Protein AF-A0A8J6H870-F1 (afdb_monomer)

Sequence (317 aa):
MWYQIIPGFMIIAVCLAVPHYIAYPMNWLVTGHMYRRSIMDKYEALQYLRDLRLEDPYKIKGTGHLHRDGDEFLRWGRIMFSLNRHFAPCGVSQQPPNNPLRRTASPPSCWLPNNGRVRMGCDGGTIPRRNELVKVKQKPETKDHTSHLIFQWRYCNITQQLLQRPIVTCGLGRLYNKSAIIEAIIGKVSMPSHIKTLKDTVELNLTPNPEFCEGSTTQVDVSPYICPVTGLEMSGNFRFVALWSCGCVFSERALKETKMTTCLKCQTGFEDVDVVVLNATTEDDVKSMTTRMEARRKNKKRSVREGVVKCKKVKVG

InterPro domains:
  IPR006735 Replication termination factor 2 [PTHR12775] (120-306)
  IPR017384 NADH dehydrogenase [ubiquinone] (complex I), alpha subcomplex subunit 1 [PF15879] (2-55)
  IPR027799 Replication termination factor 2, RING-finger [cd16653] (225-270)

pLDDT: mean 77.73, std 18.53, range [31.59, 96.19]

Foldseek 3Di:
DVCVCVVVVVVVVCVVVVVVVVLQVVCCVPQVHRDDQDCPDVVSVVLQVVCVVVPRSPDDDDPVVVVVVVVVCVVVVVVCVVPDPDDDDDDDDDDDDDDDDDDDDDDDDDDDDDDDDDDPDPPDDDPDDPVRVDVDPPDPPDPPPLVVLQQQQQAAPQPSHGEDPQWKAALLQGIHHPVSVVCCQVVVPPDDPQDNDPLRMDTAPFDADPPDDPPDPPPPPAAGTAAPPPRDGRSRPFKKKAFQVHRYIHTPVVCVVPVDQADPPPRHGGDPLRIHIHPDPDPVSSVVSVVSSVVVVVVVVVVVVVVVVVVVVVVVD

Organism: Tenebrio molitor (NCBI:txid7067)

Secondary structure (DSSP, 8-state):
-GGGGHHHHHHHHHHHHHHHHHHHHHHHHHHSSSSPPP-SSHHHHHHHHHHHHHS-TTS---THHHHHHHHHHHHHHHHHHHH--S---PPP-PPPPPP------------------------S-----HHHHS---PPP----HHHHHHHHHHB-TTT-PBP-SSEEEETT--EEEHHHHHHHHHH--S--TT-SSGGGEEE-BPEEPTT--TT-TT-SS--SEE-TTT--B-SSSS-EEEETTT-BEEEHHHHHHH--SB-TTT--B--GGGEEETT--SHHHHHHHHHHHHHHHHHHHHHHHHHHHHHHHHT--

Structure (mmCIF, N/CA/C/O backbone):
data_AF-A0A8J6H870-F1
#
_entry.id   AF-A0A8J6H870-F1
#
loop_
_atom_site.group_PDB
_atom_site.id
_atom_site.type_symbol
_atom_site.label_atom_id
_atom_site.label_alt_id
_atom_site.label_comp_id
_atom_site.label_asym_id
_atom_site.label_entity_id
_atom_site.label_seq_id
_atom_site.pdbx_PDB_ins_code
_atom_site.Cartn_x
_atom_site.Cartn_y
_atom_site.Cartn_z
_atom_site.occupancy
_atom_site.B_iso_or_equiv
_atom_site.auth_seq_id
_atom_site.auth_comp_id
_atom_site.auth_asym_id
_atom_site.auth_atom_id
_atom_site.pdbx_PDB_model_num
ATOM 1 N N . MET A 1 1 ? 57.332 -17.542 -68.131 1.00 82.50 1 MET A N 1
ATOM 2 C CA . MET A 1 1 ? 56.747 -18.417 -67.089 1.00 82.50 1 MET A CA 1
ATOM 3 C C . MET A 1 1 ? 55.691 -17.616 -66.335 1.00 82.50 1 MET A C 1
ATOM 5 O O . MET A 1 1 ? 55.925 -16.447 -66.060 1.00 82.50 1 MET A O 1
ATOM 9 N N . TRP A 1 2 ? 54.522 -18.196 -66.065 1.00 85.88 2 TRP A N 1
ATOM 10 C CA . TRP A 1 2 ? 53.320 -17.480 -65.598 1.00 85.88 2 TRP A CA 1
ATOM 11 C C . TRP A 1 2 ? 53.455 -16.807 -64.215 1.00 85.88 2 TRP A C 1
ATOM 13 O O . TRP A 1 2 ? 52.691 -15.904 -63.890 1.00 85.88 2 TRP A O 1
ATOM 23 N N . TYR A 1 3 ? 54.459 -17.181 -63.419 1.00 91.50 3 TYR A N 1
ATOM 24 C CA . TYR A 1 3 ? 54.681 -16.648 -62.071 1.00 91.50 3 TYR A CA 1
ATOM 25 C C . TYR A 1 3 ? 55.200 -15.200 -62.020 1.00 91.50 3 TYR A C 1
ATOM 27 O O . TYR A 1 3 ? 55.203 -14.595 -60.951 1.00 91.50 3 TYR A O 1
ATOM 35 N N . GLN A 1 4 ? 55.626 -14.610 -63.144 1.00 91.88 4 GLN A N 1
ATOM 36 C CA . GLN A 1 4 ? 56.121 -13.223 -63.170 1.00 91.88 4 GLN A CA 1
ATOM 37 C C . GLN A 1 4 ? 55.039 -12.183 -62.832 1.00 91.88 4 GLN A C 1
ATOM 39 O O . GLN A 1 4 ? 55.373 -11.061 -62.467 1.00 91.88 4 GLN A O 1
ATOM 44 N N . ILE A 1 5 ? 53.755 -12.550 -62.903 1.00 94.69 5 ILE A N 1
ATOM 45 C CA . ILE A 1 5 ? 52.637 -11.656 -62.566 1.00 94.69 5 ILE A CA 1
ATOM 46 C C . ILE A 1 5 ? 52.319 -11.626 -61.060 1.00 94.69 5 ILE A C 1
ATOM 48 O O . ILE A 1 5 ? 51.673 -10.695 -60.579 1.00 94.69 5 ILE A O 1
ATOM 52 N N . ILE A 1 6 ? 52.797 -12.622 -60.303 1.00 94.31 6 ILE A N 1
ATOM 53 C CA . ILE A 1 6 ? 52.501 -12.797 -58.873 1.00 94.31 6 ILE A CA 1
ATOM 54 C C . ILE A 1 6 ? 52.979 -11.600 -58.030 1.00 94.31 6 ILE A C 1
ATOM 56 O O . ILE A 1 6 ? 52.187 -11.117 -57.223 1.00 94.31 6 ILE A O 1
ATOM 60 N N . PRO A 1 7 ? 54.197 -11.046 -58.212 1.00 95.25 7 PRO A N 1
ATOM 61 C CA . PRO A 1 7 ? 54.647 -9.895 -57.426 1.00 95.25 7 PRO A CA 1
ATOM 62 C C . PRO A 1 7 ? 53.761 -8.660 -57.624 1.00 95.25 7 PRO A C 1
ATOM 64 O O . PRO A 1 7 ? 53.418 -7.988 -56.655 1.00 95.25 7 PRO A O 1
ATOM 67 N N . GLY A 1 8 ? 53.331 -8.395 -58.864 1.00 95.62 8 GLY A N 1
ATOM 68 C CA . GLY A 1 8 ? 52.421 -7.289 -59.173 1.00 95.62 8 GLY A CA 1
ATOM 69 C C . GLY A 1 8 ? 51.047 -7.477 -58.529 1.00 95.62 8 GLY A C 1
ATOM 70 O O . GLY A 1 8 ? 50.523 -6.556 -57.906 1.00 95.62 8 GLY A O 1
ATOM 71 N N . PHE A 1 9 ? 50.497 -8.692 -58.601 1.00 95.19 9 PHE A N 1
ATOM 72 C CA . PHE A 1 9 ? 49.234 -9.029 -57.944 1.00 95.19 9 PHE A CA 1
ATOM 73 C C . PHE A 1 9 ? 49.310 -8.879 -56.416 1.00 95.19 9 PHE A C 1
ATOM 75 O O . PHE A 1 9 ? 48.397 -8.321 -55.811 1.00 95.19 9 PHE A O 1
ATOM 82 N N . MET A 1 10 ? 50.413 -9.304 -55.791 1.00 95.44 10 MET A N 1
ATOM 83 C CA . MET A 1 10 ? 50.611 -9.182 -54.342 1.00 95.44 10 MET A CA 1
ATOM 84 C C . MET A 1 10 ? 50.671 -7.722 -53.885 1.00 95.44 10 M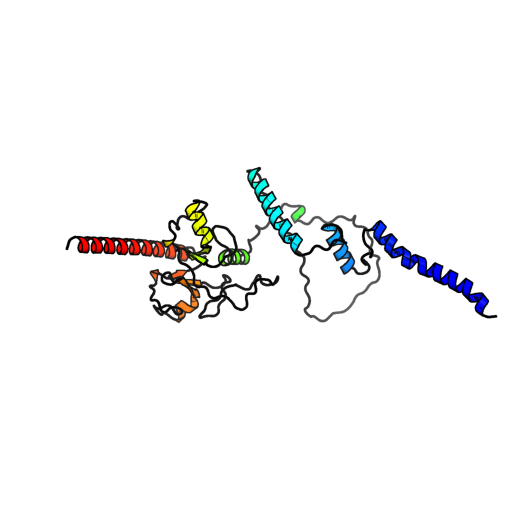ET A C 1
ATOM 86 O O . MET A 1 10 ? 50.073 -7.380 -52.869 1.00 95.44 10 MET A O 1
ATOM 90 N N . ILE A 1 11 ? 51.332 -6.847 -54.648 1.00 95.75 11 ILE A N 1
ATOM 91 C CA . ILE A 1 11 ? 51.374 -5.409 -54.345 1.00 95.75 11 ILE A CA 1
ATOM 92 C C . ILE A 1 11 ? 49.964 -4.812 -54.403 1.00 95.75 11 ILE A C 1
ATOM 94 O O . ILE A 1 11 ? 49.551 -4.126 -53.470 1.00 95.75 11 ILE A O 1
ATOM 98 N N . ILE A 1 12 ? 49.196 -5.122 -55.453 1.00 95.38 12 ILE A N 1
ATOM 99 C CA . ILE A 1 12 ? 47.816 -4.634 -55.605 1.00 95.38 12 ILE A CA 1
ATOM 100 C C . ILE A 1 12 ? 46.932 -5.137 -54.455 1.00 95.38 12 ILE A C 1
ATOM 102 O O . ILE A 1 12 ? 46.187 -4.354 -53.866 1.00 95.38 12 ILE A O 1
ATOM 106 N N . ALA A 1 13 ? 47.043 -6.417 -54.094 1.00 95.50 13 ALA A N 1
ATOM 107 C CA . ALA A 1 13 ? 46.283 -7.005 -52.995 1.00 95.50 13 ALA A CA 1
ATOM 108 C C . ALA A 1 13 ? 46.594 -6.325 -51.651 1.00 95.50 13 ALA A C 1
ATOM 110 O O . ALA A 1 13 ? 45.674 -5.993 -50.904 1.00 95.50 13 ALA A O 1
ATOM 111 N N . VAL A 1 14 ? 47.872 -6.051 -51.366 1.00 96.19 14 VAL A N 1
ATOM 112 C CA . VAL A 1 14 ? 48.280 -5.320 -50.158 1.00 96.19 14 VAL A CA 1
ATOM 113 C C . VAL A 1 14 ? 47.722 -3.896 -50.176 1.00 96.19 14 VAL A C 1
ATOM 115 O O . VAL A 1 14 ? 47.115 -3.474 -49.194 1.00 96.19 14 VAL A O 1
ATOM 118 N N . CYS A 1 15 ? 47.837 -3.170 -51.290 1.00 95.69 15 CYS A N 1
ATOM 119 C CA . CYS A 1 15 ? 47.309 -1.809 -51.405 1.00 95.69 15 CYS A CA 1
ATOM 120 C C . CYS A 1 15 ? 45.786 -1.727 -51.206 1.00 95.69 15 CYS A C 1
ATOM 122 O O . CYS A 1 15 ? 45.312 -0.757 -50.621 1.00 95.69 15 CYS A O 1
ATOM 124 N N . LEU A 1 16 ? 45.020 -2.730 -51.650 1.00 96.00 16 LEU A N 1
ATOM 125 C CA . LEU A 1 16 ? 43.568 -2.787 -51.434 1.00 96.00 16 LEU A CA 1
ATOM 126 C C . LEU A 1 16 ? 43.194 -3.204 -50.003 1.00 96.00 16 LEU A C 1
ATOM 128 O O . LEU A 1 16 ? 42.178 -2.756 -49.475 1.00 96.00 16 LEU A O 1
ATOM 132 N N . ALA A 1 17 ? 44.012 -4.036 -49.358 1.00 95.06 17 ALA A N 1
ATOM 133 C CA . ALA A 1 17 ? 43.766 -4.513 -48.001 1.00 95.06 17 ALA A CA 1
ATOM 134 C C . ALA A 1 17 ? 44.089 -3.455 -46.930 1.00 95.06 17 ALA A C 1
ATOM 136 O O . ALA A 1 17 ? 43.358 -3.306 -45.949 1.00 95.06 17 ALA A O 1
ATOM 137 N N . VAL A 1 18 ? 45.170 -2.695 -47.119 1.00 95.19 18 VAL A N 1
ATOM 138 C CA . VAL A 1 18 ? 45.697 -1.727 -46.142 1.00 95.19 18 VAL A CA 1
ATOM 139 C C . VAL A 1 18 ? 44.648 -0.708 -45.646 1.00 95.19 18 VAL A C 1
ATOM 141 O O . VAL A 1 18 ? 44.538 -0.551 -44.429 1.00 95.19 18 VAL A O 1
ATOM 144 N N . PRO A 1 19 ? 43.817 -0.065 -46.493 1.00 94.00 19 PRO A N 1
ATOM 145 C CA . PRO A 1 19 ? 42.790 0.876 -46.033 1.00 94.00 19 PRO A CA 1
ATOM 146 C C . PRO A 1 19 ? 41.763 0.260 -45.076 1.00 94.00 19 PRO A C 1
ATOM 148 O O . PRO A 1 19 ? 41.356 0.909 -44.113 1.00 94.00 19 PRO A O 1
ATOM 151 N N . HIS A 1 20 ? 41.374 -1.000 -45.296 1.00 90.19 20 HIS A N 1
ATOM 152 C CA . HIS A 1 20 ? 40.440 -1.701 -44.413 1.00 90.19 20 HIS A CA 1
ATOM 153 C C . HIS A 1 20 ? 41.060 -1.989 -43.045 1.00 90.19 20 HIS A C 1
ATOM 155 O O . HIS A 1 20 ? 40.397 -1.804 -42.025 1.00 90.19 20 HIS A O 1
ATOM 161 N N . TYR A 1 21 ? 42.337 -2.377 -43.009 1.00 90.00 21 TYR A N 1
ATOM 162 C CA . TYR A 1 21 ? 43.049 -2.609 -41.752 1.00 90.00 21 TYR A CA 1
ATOM 163 C C . TYR A 1 21 ? 43.354 -1.312 -40.995 1.00 90.00 21 TYR A C 1
ATOM 165 O O . TYR A 1 21 ? 43.285 -1.304 -39.770 1.00 90.00 21 TYR A O 1
ATOM 173 N N . ILE A 1 22 ? 43.633 -0.209 -41.700 1.00 92.69 22 ILE A N 1
ATOM 174 C CA . ILE A 1 22 ? 43.894 1.108 -41.095 1.00 92.69 22 ILE A CA 1
ATOM 175 C C . ILE A 1 22 ? 42.610 1.768 -40.572 1.00 92.69 22 ILE A C 1
ATOM 177 O O . ILE A 1 22 ? 42.661 2.507 -39.588 1.00 92.69 22 ILE A O 1
ATOM 181 N N . ALA A 1 23 ? 41.448 1.493 -41.171 1.00 88.75 23 ALA A N 1
ATOM 182 C CA . ALA A 1 23 ? 40.183 2.090 -40.741 1.00 88.75 23 ALA A CA 1
ATOM 183 C C . ALA A 1 23 ? 39.875 1.833 -39.252 1.00 88.75 23 ALA A C 1
ATOM 185 O O . ALA A 1 23 ? 39.364 2.716 -38.567 1.00 88.75 23 ALA A O 1
ATOM 186 N N . TYR A 1 24 ? 40.239 0.660 -38.729 1.00 86.56 24 TYR A N 1
ATOM 187 C CA . TYR A 1 24 ? 40.047 0.284 -37.325 1.00 86.56 24 TYR A CA 1
ATOM 188 C C . TYR A 1 24 ? 40.826 1.157 -36.322 1.00 86.56 24 TYR A C 1
ATOM 190 O O . TYR A 1 24 ? 40.191 1.796 -35.478 1.00 86.56 24 TYR A O 1
ATOM 198 N N . PRO A 1 25 ? 42.172 1.230 -36.378 1.00 91.62 25 PRO A N 1
ATOM 199 C CA . PRO A 1 25 ? 42.944 2.088 -35.483 1.00 91.62 25 PRO A CA 1
ATOM 200 C C . PRO A 1 25 ? 42.652 3.571 -35.721 1.00 91.62 25 PRO A C 1
ATOM 202 O O . PRO A 1 25 ? 42.634 4.346 -34.768 1.00 91.62 25 PRO A O 1
ATOM 205 N N . MET A 1 26 ? 42.358 3.971 -36.962 1.00 89.69 26 MET A N 1
ATOM 206 C CA . MET A 1 26 ? 42.001 5.354 -37.272 1.00 89.69 26 MET A CA 1
ATOM 207 C C . MET A 1 26 ? 40.674 5.761 -36.616 1.00 89.69 26 MET A C 1
ATOM 209 O O . MET A 1 26 ? 40.586 6.835 -36.026 1.00 89.69 26 MET A O 1
ATOM 213 N N . ASN A 1 27 ? 39.662 4.887 -36.631 1.00 88.38 27 ASN A N 1
ATOM 214 C CA . ASN A 1 27 ? 38.405 5.127 -35.918 1.00 88.38 27 ASN A CA 1
ATOM 215 C C . ASN A 1 27 ? 38.614 5.216 -34.405 1.00 88.38 27 ASN A C 1
ATOM 217 O O . ASN A 1 27 ? 38.039 6.101 -33.764 1.00 88.38 27 ASN A O 1
ATOM 221 N N . TRP A 1 28 ? 39.467 4.352 -33.848 1.00 87.50 28 TRP A N 1
ATOM 222 C CA . TRP A 1 28 ? 39.798 4.383 -32.425 1.00 87.50 28 TRP A CA 1
ATOM 223 C C . TRP A 1 28 ? 40.460 5.702 -32.022 1.00 87.50 28 TRP A C 1
ATOM 225 O O . TRP A 1 28 ? 40.100 6.275 -30.999 1.00 87.50 28 TRP A O 1
ATOM 235 N N . LEU A 1 29 ? 41.344 6.236 -32.863 1.00 88.12 29 LEU A N 1
ATOM 236 C CA . LEU A 1 29 ? 42.040 7.493 -32.595 1.00 88.12 29 LEU A CA 1
ATOM 237 C C . LEU A 1 29 ? 41.117 8.722 -32.687 1.00 88.12 29 LEU A C 1
ATOM 239 O O . LEU A 1 29 ? 41.271 9.662 -31.916 1.00 88.12 29 LEU A O 1
ATOM 243 N N . VAL A 1 30 ? 40.146 8.712 -33.608 1.00 84.69 30 VAL A N 1
ATOM 244 C CA . VAL A 1 30 ? 39.216 9.839 -33.825 1.00 84.69 30 VAL A CA 1
ATOM 245 C C . VAL A 1 30 ? 38.046 9.830 -32.841 1.00 84.69 30 VAL A C 1
ATOM 247 O O . VAL A 1 30 ? 37.631 10.882 -32.364 1.00 84.69 30 VAL A O 1
ATOM 250 N N . THR A 1 31 ? 37.475 8.658 -32.565 1.00 76.44 31 THR A N 1
ATOM 251 C CA . THR A 1 31 ? 36.221 8.530 -31.798 1.00 76.44 31 THR A CA 1
ATOM 252 C C . THR A 1 31 ? 36.397 7.873 -30.432 1.00 76.44 31 THR A C 1
ATOM 254 O O . THR A 1 31 ? 35.425 7.756 -29.695 1.00 76.44 31 THR A O 1
ATOM 257 N N . GLY A 1 32 ? 37.607 7.416 -30.091 1.00 81.88 32 GLY A N 1
ATOM 258 C CA . GLY A 1 32 ? 37.876 6.627 -28.884 1.00 81.88 32 GLY A CA 1
ATOM 259 C C . GLY A 1 32 ? 37.414 5.167 -28.980 1.00 81.88 32 GLY A C 1
ATOM 260 O O . GLY A 1 32 ? 37.574 4.405 -28.026 1.00 81.88 32 GLY A O 1
ATOM 261 N N . HIS A 1 33 ? 36.846 4.751 -30.119 1.00 82.44 33 HIS A N 1
ATOM 262 C CA . HIS A 1 33 ? 36.215 3.443 -30.293 1.00 82.44 33 HIS A CA 1
ATOM 263 C C . HIS A 1 33 ? 36.548 2.796 -31.641 1.00 82.44 33 HIS A C 1
ATOM 265 O O . HIS A 1 33 ? 36.692 3.461 -32.661 1.00 82.44 33 HIS A O 1
ATOM 271 N N . MET A 1 34 ? 36.653 1.463 -31.649 1.00 79.81 34 MET A N 1
ATOM 272 C CA . MET A 1 34 ? 37.071 0.691 -32.831 1.00 79.81 34 MET A CA 1
ATOM 273 C C . MET A 1 34 ? 36.045 0.719 -33.976 1.00 79.81 34 MET A C 1
ATOM 275 O O . MET A 1 34 ? 36.414 0.589 -35.141 1.00 79.81 34 MET A O 1
ATOM 279 N N . TYR A 1 35 ? 34.760 0.882 -33.651 1.00 82.81 35 TYR A N 1
ATOM 280 C CA . TYR A 1 35 ? 33.657 0.797 -34.604 1.00 82.81 35 TYR A CA 1
ATOM 281 C C . TYR A 1 35 ? 32.826 2.072 -34.592 1.00 82.81 35 TYR A C 1
ATOM 283 O O . TYR A 1 35 ? 32.358 2.503 -33.538 1.00 82.81 35 TYR A O 1
ATOM 291 N N . ARG A 1 36 ? 32.584 2.635 -35.779 1.00 81.94 36 ARG A N 1
ATOM 292 C CA . ARG A 1 36 ? 31.657 3.752 -35.961 1.00 81.94 36 ARG A CA 1
ATOM 293 C C . ARG A 1 36 ? 30.232 3.217 -36.083 1.00 81.94 36 ARG A C 1
ATOM 295 O O . ARG A 1 36 ? 29.982 2.310 -36.874 1.00 81.94 36 ARG A O 1
ATOM 302 N N . ARG A 1 37 ? 29.298 3.783 -35.316 1.00 83.31 37 ARG A N 1
ATOM 303 C CA . ARG A 1 37 ? 27.884 3.381 -35.370 1.00 83.31 37 ARG A CA 1
ATOM 304 C C . ARG A 1 37 ? 27.272 3.791 -36.718 1.00 83.31 37 ARG A C 1
ATOM 306 O O . ARG A 1 37 ? 27.573 4.872 -37.229 1.00 83.31 37 ARG A O 1
ATOM 313 N N . SER A 1 38 ? 26.433 2.933 -37.294 1.00 82.19 38 SER A N 1
ATOM 314 C CA . SER A 1 38 ? 25.687 3.244 -38.513 1.00 82.19 38 SER A CA 1
ATOM 315 C C . SER A 1 38 ? 24.616 4.304 -38.240 1.00 82.19 38 SER A C 1
ATOM 317 O O . SER A 1 38 ? 24.009 4.357 -37.173 1.00 82.19 38 SER A O 1
ATOM 319 N N . ILE A 1 39 ? 24.438 5.200 -39.211 1.00 85.81 39 ILE A N 1
ATOM 320 C CA . ILE A 1 39 ? 23.425 6.275 -39.217 1.00 85.81 39 ILE A CA 1
ATOM 321 C C . ILE A 1 39 ? 22.618 6.175 -40.528 1.00 85.81 39 ILE A C 1
ATOM 323 O O . ILE A 1 39 ? 22.031 7.141 -41.002 1.00 85.81 39 ILE A O 1
ATOM 327 N N . MET A 1 40 ? 22.648 5.004 -41.172 1.00 86.56 40 MET A N 1
ATOM 328 C CA . MET A 1 40 ? 22.009 4.802 -42.474 1.00 86.56 40 MET A CA 1
ATOM 329 C C . MET A 1 40 ? 20.492 4.716 -42.307 1.00 86.56 40 MET A C 1
ATOM 331 O O . MET A 1 40 ? 19.747 5.320 -43.076 1.00 86.56 40 MET A O 1
ATOM 335 N N . ASP A 1 41 ? 20.043 4.038 -41.249 1.00 89.88 41 ASP A N 1
ATOM 336 C CA . ASP A 1 41 ? 18.631 3.924 -40.927 1.00 89.88 41 ASP A CA 1
ATOM 337 C C . ASP A 1 41 ? 18.146 5.092 -40.073 1.00 89.88 41 ASP A C 1
ATOM 339 O O . ASP A 1 41 ? 18.777 5.520 -39.103 1.00 89.88 41 ASP A O 1
ATOM 343 N N . LYS A 1 42 ? 16.935 5.571 -40.381 1.00 88.25 42 LYS A N 1
ATOM 344 C CA . LYS A 1 42 ? 16.283 6.659 -39.636 1.00 88.25 42 LYS A CA 1
ATOM 345 C C . LYS A 1 42 ? 16.168 6.349 -38.141 1.00 88.25 42 LYS A C 1
ATOM 347 O O . LYS A 1 42 ? 16.292 7.252 -37.315 1.00 88.25 42 LYS A O 1
ATOM 352 N N . TYR A 1 43 ? 15.910 5.089 -37.792 1.00 86.44 43 TYR A N 1
ATOM 353 C CA . TYR A 1 43 ? 15.795 4.663 -36.400 1.00 86.44 43 TYR A CA 1
ATOM 354 C C . TYR A 1 43 ? 17.142 4.752 -35.669 1.00 86.44 43 TYR A C 1
ATOM 356 O O . TYR A 1 43 ? 17.213 5.330 -34.586 1.00 86.44 43 TYR A O 1
ATOM 364 N N . GLU A 1 44 ? 18.218 4.268 -36.293 1.00 87.00 44 GLU A N 1
ATOM 365 C CA . GLU A 1 44 ? 19.579 4.337 -35.749 1.00 87.00 44 GLU A CA 1
ATOM 366 C C . GLU A 1 44 ? 20.064 5.782 -35.607 1.00 87.00 44 GLU A C 1
ATOM 368 O O . GLU A 1 44 ? 20.652 6.141 -34.588 1.00 87.00 44 GLU A O 1
ATOM 373 N N . ALA A 1 45 ? 19.733 6.643 -36.573 1.00 88.62 45 ALA A N 1
ATOM 374 C CA . ALA A 1 45 ? 20.036 8.067 -36.507 1.00 88.62 45 ALA A CA 1
ATOM 375 C C . ALA A 1 45 ? 19.329 8.763 -35.334 1.00 88.62 45 ALA A C 1
ATOM 377 O O . ALA A 1 45 ? 19.942 9.548 -34.609 1.00 88.62 45 ALA A O 1
ATOM 378 N N . LEU A 1 46 ? 18.049 8.456 -35.101 1.00 90.31 46 LEU A N 1
ATOM 379 C CA . LEU A 1 46 ? 17.307 8.986 -33.953 1.00 90.31 46 LEU A CA 1
ATOM 380 C C . LEU A 1 46 ? 17.853 8.458 -32.621 1.00 90.31 46 LEU A C 1
ATOM 382 O O . LEU A 1 46 ? 17.914 9.215 -31.653 1.00 90.31 46 LEU A O 1
ATOM 386 N N . GLN A 1 47 ? 18.266 7.190 -32.569 1.00 86.50 47 GLN A N 1
ATOM 387 C CA . GLN A 1 47 ? 18.921 6.596 -31.403 1.00 86.50 47 GLN A CA 1
ATOM 388 C C . GLN A 1 47 ? 20.255 7.302 -31.114 1.00 86.50 47 GLN A C 1
ATOM 390 O O . GLN A 1 47 ? 20.499 7.702 -29.982 1.00 86.50 47 GLN A O 1
ATOM 395 N N . TYR A 1 48 ? 21.071 7.539 -32.145 1.00 87.69 48 TYR A N 1
ATOM 396 C CA . TYR A 1 48 ? 22.337 8.263 -32.040 1.00 87.69 48 TYR A CA 1
ATOM 397 C C . TYR A 1 48 ? 22.141 9.698 -31.533 1.00 87.69 48 TYR A C 1
ATOM 399 O O . TYR A 1 48 ? 22.831 10.124 -30.613 1.00 87.69 48 TYR A O 1
ATOM 407 N N . LEU A 1 49 ? 21.163 10.431 -32.078 1.00 87.50 49 LEU A N 1
ATOM 408 C CA . LEU A 1 49 ? 20.834 11.790 -31.629 1.00 87.50 49 LEU A CA 1
ATOM 409 C C . LEU A 1 49 ? 20.278 11.829 -30.201 1.00 87.50 49 LEU A C 1
ATOM 411 O O . LEU A 1 49 ? 20.504 12.802 -29.483 1.00 87.50 49 LEU A O 1
ATOM 415 N N . ARG A 1 50 ? 19.529 10.797 -29.790 1.00 87.25 50 ARG A N 1
ATOM 416 C CA . ARG A 1 50 ? 19.080 10.648 -28.403 1.00 87.25 50 ARG A CA 1
ATOM 417 C C . ARG A 1 50 ? 20.284 10.466 -27.492 1.00 87.25 50 ARG A C 1
ATOM 419 O O . ARG A 1 50 ? 20.406 11.222 -26.537 1.00 87.25 50 ARG A O 1
ATOM 426 N N . ASP A 1 51 ? 21.155 9.513 -27.806 1.00 85.75 51 ASP A N 1
ATOM 427 C CA . ASP A 1 51 ? 22.315 9.204 -26.975 1.00 85.75 51 ASP A CA 1
ATOM 428 C C . ASP A 1 51 ? 23.232 10.427 -26.864 1.00 85.75 51 ASP A C 1
ATOM 430 O O . ASP A 1 51 ? 23.571 10.790 -25.747 1.00 85.75 51 ASP A O 1
ATOM 434 N N . LEU A 1 52 ? 23.468 11.151 -27.970 1.00 84.94 52 LEU A N 1
ATOM 435 C CA . LEU A 1 52 ? 24.213 12.420 -28.010 1.00 84.94 52 LEU A CA 1
ATOM 436 C C . LEU A 1 52 ? 23.620 13.515 -27.101 1.00 84.94 52 LEU A C 1
ATOM 438 O O . LEU A 1 52 ? 24.338 14.389 -26.624 1.00 84.94 52 LEU A O 1
ATOM 442 N N . ARG A 1 53 ? 22.298 13.506 -26.877 1.00 84.88 53 ARG A N 1
ATOM 443 C CA . ARG A 1 53 ? 21.630 14.447 -25.962 1.00 84.88 53 ARG A CA 1
ATOM 444 C C . ARG A 1 53 ? 21.811 14.050 -24.497 1.00 84.88 53 ARG A C 1
ATOM 446 O O . ARG A 1 53 ? 21.774 14.926 -23.639 1.00 84.88 53 ARG A O 1
ATOM 453 N N . LEU A 1 54 ? 21.941 12.756 -24.207 1.00 79.81 54 LEU A N 1
ATOM 454 C CA . LEU A 1 54 ? 22.186 12.272 -22.850 1.00 79.81 54 LEU A CA 1
ATOM 455 C C . LEU A 1 54 ? 23.669 12.384 -22.467 1.00 79.81 54 LEU A C 1
ATOM 457 O O . LEU A 1 54 ? 23.957 12.859 -21.373 1.00 79.81 54 LEU A O 1
ATOM 461 N N . GLU A 1 55 ? 24.583 11.893 -23.311 1.00 77.25 55 GLU A N 1
ATOM 462 C CA . GLU A 1 55 ? 26.048 11.903 -23.128 1.00 77.25 55 GLU A CA 1
ATOM 463 C C . GLU A 1 55 ? 26.750 11.452 -24.437 1.00 77.25 55 GLU A C 1
ATOM 465 O O . GLU A 1 55 ? 26.214 11.625 -25.530 1.00 77.25 55 GLU A O 1
ATOM 470 N N . ASP A 1 56 ? 27.941 10.848 -24.360 1.00 81.00 56 ASP A N 1
ATOM 471 C CA . ASP A 1 56 ? 28.633 10.297 -25.527 1.00 81.00 56 ASP A CA 1
ATOM 472 C C . ASP A 1 56 ? 27.921 9.045 -26.093 1.00 81.00 56 ASP A C 1
ATOM 474 O O . ASP A 1 56 ? 27.659 8.089 -25.354 1.00 81.00 56 ASP A O 1
ATOM 478 N N . PRO A 1 57 ? 27.671 8.963 -27.416 1.00 81.25 57 PRO A N 1
ATOM 479 C CA . PRO A 1 57 ? 26.854 7.911 -28.039 1.00 81.25 57 PRO A CA 1
ATOM 480 C C . PRO A 1 57 ? 27.469 6.503 -28.010 1.00 81.25 57 PRO A C 1
ATOM 482 O O . PRO A 1 57 ? 26.801 5.515 -28.321 1.00 81.25 57 PRO A O 1
ATOM 485 N N . TYR A 1 58 ? 28.744 6.398 -27.645 1.00 79.94 58 TYR A N 1
ATOM 486 C CA . TYR A 1 58 ? 29.481 5.138 -27.576 1.00 79.94 58 TYR A CA 1
ATOM 487 C C . TYR A 1 58 ? 29.579 4.562 -26.158 1.00 79.94 58 TYR A C 1
ATOM 489 O O . TYR A 1 58 ? 30.058 3.441 -25.975 1.00 79.94 58 TYR A O 1
ATOM 497 N N . LYS A 1 59 ? 29.077 5.281 -25.150 1.00 77.44 59 LYS A N 1
ATOM 498 C CA . LYS A 1 59 ? 29.071 4.849 -23.753 1.00 77.44 59 LYS A CA 1
ATOM 499 C C . LYS A 1 59 ? 27.683 4.327 -23.389 1.00 77.44 59 LYS A C 1
ATOM 501 O O . LYS A 1 59 ? 26.731 5.084 -23.227 1.00 77.44 59 LYS A O 1
ATOM 506 N N . ILE A 1 60 ? 27.553 3.006 -23.279 1.00 72.81 60 ILE A N 1
ATOM 507 C CA . ILE A 1 60 ? 26.265 2.366 -22.987 1.00 72.81 60 ILE A CA 1
ATOM 508 C C . ILE A 1 60 ? 25.894 2.625 -21.523 1.00 72.81 60 ILE A C 1
ATOM 510 O O . ILE A 1 60 ? 26.590 2.184 -20.608 1.00 72.81 60 ILE A O 1
ATOM 514 N N . LYS A 1 61 ? 24.769 3.309 -21.292 1.00 73.88 61 LYS A N 1
ATOM 515 C CA . LYS A 1 61 ? 24.194 3.464 -19.952 1.00 73.88 61 LYS A CA 1
ATOM 516 C C . LYS A 1 61 ? 23.321 2.260 -19.625 1.00 73.88 61 LYS A C 1
ATOM 518 O O . LYS A 1 61 ? 22.269 2.055 -20.225 1.00 73.88 61 LYS A O 1
ATOM 523 N N . GLY A 1 62 ? 23.773 1.468 -18.659 1.00 76.12 62 GLY A N 1
ATOM 524 C CA . GLY A 1 62 ? 22.945 0.446 -18.030 1.00 76.12 62 GLY A CA 1
ATOM 525 C C . GLY A 1 62 ? 21.945 1.046 -17.039 1.00 76.12 62 GLY A C 1
ATOM 526 O O . GLY A 1 62 ? 21.947 2.243 -16.746 1.00 76.12 62 GLY A O 1
ATOM 527 N N . THR A 1 63 ? 21.130 0.179 -16.447 1.00 72.19 63 THR A N 1
ATOM 528 C CA . THR A 1 63 ? 20.118 0.534 -15.437 1.00 72.19 63 THR A CA 1
ATOM 529 C C . THR A 1 63 ? 20.696 1.199 -14.183 1.00 72.19 63 THR A C 1
ATOM 531 O O . THR A 1 63 ? 19.990 1.938 -13.504 1.00 72.19 63 THR A O 1
ATOM 534 N N . GLY A 1 64 ? 21.989 1.009 -13.895 1.00 68.94 64 GLY A N 1
ATOM 535 C CA . GLY A 1 64 ? 22.670 1.628 -12.753 1.00 68.94 64 GLY A CA 1
ATOM 536 C C . GLY A 1 64 ? 22.752 3.160 -12.802 1.00 68.94 64 GLY A C 1
ATOM 537 O O . GLY A 1 64 ? 22.848 3.788 -11.751 1.00 68.94 64 GLY A O 1
ATOM 538 N N . HIS A 1 65 ? 22.662 3.781 -13.985 1.00 68.19 65 HIS A N 1
ATOM 539 C CA . HIS A 1 65 ? 22.662 5.246 -14.096 1.00 68.19 65 HIS A CA 1
ATOM 540 C C . HIS A 1 65 ? 21.389 5.872 -13.496 1.00 68.19 65 HIS A C 1
ATOM 542 O O . HIS A 1 65 ? 21.448 6.935 -12.886 1.00 68.19 65 HIS A O 1
ATOM 548 N N . LEU A 1 66 ? 20.248 5.180 -13.596 1.00 60.84 66 LEU A N 1
ATOM 549 C CA . LEU A 1 66 ? 18.957 5.674 -13.104 1.00 60.84 66 LEU A CA 1
ATOM 550 C C . LEU A 1 66 ? 18.920 5.795 -11.573 1.00 60.84 66 LEU A C 1
ATOM 552 O O . LEU A 1 66 ? 18.286 6.705 -11.044 1.00 60.84 66 LEU A O 1
ATOM 556 N N . HIS A 1 67 ? 19.617 4.902 -10.860 1.00 59.53 67 HIS A N 1
ATOM 557 C CA . HIS A 1 67 ? 19.706 4.960 -9.399 1.00 59.53 67 HIS A CA 1
ATOM 558 C C . HIS A 1 67 ? 20.520 6.169 -8.925 1.00 59.53 67 HIS A C 1
ATOM 560 O O . HIS A 1 67 ? 20.068 6.894 -8.044 1.00 59.53 67 HIS A O 1
ATOM 566 N N . ARG A 1 68 ? 21.668 6.449 -9.563 1.00 53.50 68 ARG A N 1
ATOM 567 C CA . ARG A 1 68 ? 22.500 7.611 -9.211 1.00 53.50 68 ARG A CA 1
ATOM 568 C C . ARG A 1 68 ? 21.783 8.937 -9.432 1.00 53.50 68 ARG A C 1
ATOM 570 O O . ARG A 1 68 ? 21.854 9.785 -8.551 1.00 53.50 68 ARG A O 1
ATOM 577 N N . ASP A 1 69 ? 21.069 9.101 -10.546 1.00 56.50 69 ASP A N 1
ATOM 578 C CA . ASP A 1 69 ? 20.309 10.332 -10.798 1.00 56.50 69 ASP A CA 1
ATOM 579 C C . ASP A 1 69 ? 19.169 10.505 -9.787 1.00 56.50 69 ASP A C 1
ATOM 581 O O . ASP A 1 69 ? 18.928 11.616 -9.325 1.00 56.50 69 ASP A O 1
ATOM 585 N N . GLY A 1 70 ? 18.496 9.418 -9.390 1.00 56.62 70 GLY A N 1
ATOM 586 C CA . GLY A 1 70 ? 17.472 9.450 -8.342 1.00 56.62 70 GLY A CA 1
ATOM 587 C C . GLY A 1 70 ? 18.033 9.897 -6.990 1.00 56.62 70 GLY A C 1
ATOM 588 O O . GLY A 1 70 ? 17.470 10.779 -6.340 1.00 56.62 70 GLY A O 1
ATOM 589 N N . ASP A 1 71 ? 19.182 9.352 -6.600 1.00 52.84 71 ASP A N 1
ATOM 590 C CA . ASP A 1 71 ? 19.850 9.677 -5.339 1.00 52.84 71 ASP A CA 1
ATOM 591 C C . ASP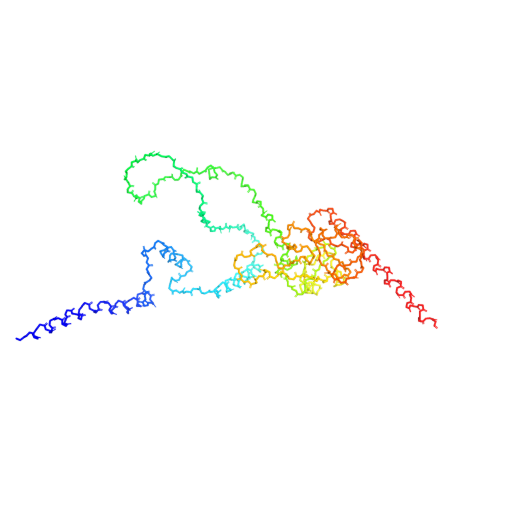 A 1 71 ? 20.437 11.099 -5.350 1.00 52.84 71 ASP A C 1
ATOM 593 O O . ASP A 1 71 ? 20.389 11.809 -4.345 1.00 52.84 71 ASP A O 1
ATOM 597 N N . GLU A 1 72 ? 20.951 11.554 -6.494 1.00 52.69 72 GLU A N 1
ATOM 598 C CA . GLU A 1 72 ? 21.545 12.879 -6.683 1.00 52.69 72 GLU A CA 1
ATOM 599 C C . GLU A 1 72 ? 20.475 13.977 -6.809 1.00 52.69 72 GLU A C 1
ATOM 601 O O . GLU A 1 72 ? 20.629 15.044 -6.213 1.00 52.69 72 GLU A O 1
ATOM 606 N N . PHE A 1 73 ? 19.331 13.694 -7.443 1.00 50.53 73 PHE A N 1
ATOM 607 C CA . PHE A 1 73 ? 18.143 14.557 -7.440 1.00 50.53 73 PHE A CA 1
ATOM 608 C C . PHE A 1 73 ? 17.530 14.664 -6.035 1.00 50.53 73 PHE A C 1
ATOM 610 O O . PHE A 1 73 ? 17.129 15.747 -5.611 1.00 50.53 73 PHE A O 1
ATOM 617 N N . LEU A 1 74 ? 17.533 13.577 -5.253 1.00 54.09 74 LEU A N 1
ATOM 618 C CA . LEU A 1 74 ? 17.154 13.601 -3.834 1.00 54.09 74 LEU A CA 1
ATOM 619 C C . LEU A 1 74 ? 18.164 14.378 -2.975 1.00 54.09 74 LEU A C 1
ATOM 621 O O . LEU A 1 74 ? 17.768 15.048 -2.019 1.00 54.09 74 LEU A O 1
ATOM 625 N N . ARG A 1 75 ? 19.460 14.327 -3.303 1.00 47.66 75 ARG A N 1
ATOM 626 C CA . ARG A 1 75 ? 20.535 15.015 -2.571 1.00 47.66 75 ARG A CA 1
ATOM 627 C C . ARG A 1 75 ? 20.569 16.517 -2.866 1.00 47.66 75 ARG A C 1
ATOM 629 O O . ARG A 1 75 ? 20.607 17.303 -1.923 1.00 47.66 75 ARG A O 1
ATOM 636 N N . TRP A 1 76 ? 20.453 16.931 -4.129 1.00 47.53 76 TRP A N 1
ATOM 637 C CA . TRP A 1 76 ? 20.279 18.337 -4.519 1.00 47.53 76 TRP A CA 1
ATOM 638 C C . TRP A 1 76 ? 18.910 18.883 -4.125 1.00 47.53 76 TRP A C 1
ATOM 640 O O . TRP A 1 76 ? 18.827 20.023 -3.683 1.00 47.53 76 TRP A O 1
ATOM 650 N N . GLY A 1 77 ? 17.857 18.063 -4.169 1.00 50.72 77 GLY A N 1
ATOM 651 C CA . GLY A 1 77 ? 16.554 18.396 -3.599 1.00 50.72 77 GLY A CA 1
ATOM 652 C C . GLY A 1 77 ? 16.646 18.691 -2.101 1.00 50.72 77 GLY A C 1
ATOM 653 O O . GLY A 1 77 ? 16.060 19.665 -1.643 1.00 50.72 77 GLY A O 1
ATOM 654 N N . ARG A 1 78 ? 17.453 17.928 -1.348 1.00 52.69 78 ARG A N 1
ATOM 655 C CA . ARG A 1 78 ? 17.701 18.136 0.091 1.00 52.69 78 ARG A CA 1
ATOM 656 C C . ARG A 1 78 ? 18.585 19.362 0.383 1.00 52.69 78 ARG A C 1
ATOM 658 O O . ARG A 1 78 ? 18.348 20.042 1.377 1.00 52.69 78 ARG A O 1
ATOM 665 N N . ILE A 1 79 ? 19.553 19.679 -0.484 1.00 49.53 79 ILE A N 1
ATOM 666 C CA . ILE A 1 79 ? 20.428 20.867 -0.370 1.00 49.53 79 ILE A CA 1
ATOM 667 C C . ILE A 1 79 ? 19.679 22.154 -0.768 1.00 49.53 79 ILE A C 1
ATOM 669 O O . ILE A 1 79 ? 19.749 23.148 -0.048 1.00 49.53 79 ILE A O 1
ATOM 673 N N . MET A 1 80 ? 18.880 22.129 -1.839 1.00 40.06 80 MET A N 1
ATOM 674 C CA . MET A 1 80 ? 18.033 23.254 -2.266 1.00 40.06 80 MET A CA 1
ATOM 675 C C . MET A 1 80 ? 16.885 23.527 -1.280 1.00 40.06 80 MET A C 1
ATOM 677 O O . MET A 1 80 ? 16.567 24.689 -1.029 1.00 40.06 80 MET A O 1
ATOM 681 N N . PHE A 1 81 ? 16.321 22.495 -0.633 1.00 45.16 81 PHE A N 1
ATOM 682 C CA . PHE A 1 81 ? 15.351 22.681 0.461 1.00 45.16 81 PHE A CA 1
ATOM 683 C C . PHE A 1 81 ? 15.965 23.284 1.733 1.00 45.16 81 PHE A C 1
ATOM 685 O O . PHE A 1 81 ? 15.240 23.867 2.540 1.00 45.16 81 PHE A O 1
ATOM 692 N N . SER A 1 82 ? 17.281 23.146 1.931 1.00 47.91 82 SER A N 1
ATOM 693 C CA . SER A 1 82 ? 17.988 23.705 3.090 1.00 47.91 82 SER A CA 1
ATOM 694 C C . SER A 1 82 ? 18.365 25.177 2.910 1.00 47.91 82 SER A C 1
ATOM 696 O O . SER A 1 82 ? 18.552 25.864 3.912 1.00 47.91 82 SER A O 1
ATOM 698 N N . LEU A 1 83 ? 18.502 25.660 1.671 1.00 50.56 83 LEU A N 1
ATOM 699 C CA . LEU A 1 83 ? 19.051 26.991 1.379 1.00 50.56 83 LEU A CA 1
ATOM 700 C C . LEU A 1 83 ? 18.072 27.966 0.721 1.00 50.56 83 LEU A C 1
ATOM 702 O O . LEU A 1 83 ? 18.407 29.140 0.611 1.00 50.56 83 LEU A O 1
ATOM 706 N N . ASN A 1 84 ? 16.858 27.550 0.347 1.00 42.56 84 ASN A N 1
ATOM 707 C CA . ASN A 1 84 ? 15.887 28.490 -0.210 1.00 42.56 84 ASN A CA 1
ATOM 708 C C . ASN A 1 84 ? 14.447 28.193 0.242 1.00 42.56 84 ASN A C 1
ATOM 710 O O . ASN A 1 84 ? 13.648 27.571 -0.457 1.00 42.56 84 ASN A O 1
ATOM 714 N N . ARG A 1 85 ? 14.073 28.704 1.424 1.00 46.25 85 ARG A N 1
ATOM 715 C CA . ARG A 1 85 ? 12.677 29.082 1.689 1.00 46.25 85 ARG A CA 1
ATOM 716 C C . ARG A 1 85 ? 12.427 30.379 0.933 1.00 46.25 85 ARG A C 1
ATOM 718 O O . ARG A 1 85 ? 12.591 31.432 1.523 1.00 46.25 85 ARG A O 1
ATOM 725 N N . HIS A 1 86 ? 12.057 30.280 -0.337 1.00 44.97 86 HIS A N 1
ATOM 726 C CA . HIS A 1 86 ? 11.213 31.193 -1.123 1.00 44.97 86 HIS A CA 1
ATOM 727 C C . HIS A 1 86 ? 11.429 30.846 -2.603 1.00 44.97 86 HIS A C 1
ATOM 729 O O . HIS A 1 86 ? 12.551 30.594 -3.016 1.00 44.97 86 HIS A O 1
ATOM 735 N N . PHE A 1 87 ? 10.344 30.849 -3.378 1.00 35.78 87 PHE A N 1
ATOM 736 C CA . PHE A 1 87 ? 10.199 30.401 -4.774 1.00 35.78 87 PHE A CA 1
ATOM 737 C C . PHE A 1 87 ? 9.811 28.932 -4.995 1.00 35.78 87 PHE A C 1
ATOM 739 O O . PHE A 1 87 ? 10.614 28.006 -4.984 1.00 35.78 87 PHE A O 1
ATOM 746 N N . ALA A 1 88 ? 8.518 28.764 -5.271 1.00 43.69 88 ALA A N 1
ATOM 747 C CA . ALA A 1 88 ? 7.938 27.595 -5.909 1.00 43.69 88 ALA A CA 1
ATOM 748 C C . ALA A 1 88 ? 8.223 27.607 -7.423 1.00 43.69 88 ALA A C 1
ATOM 750 O O . ALA A 1 88 ? 8.100 28.668 -8.039 1.00 43.69 88 ALA A O 1
ATOM 751 N N . PRO A 1 89 ? 8.475 26.446 -8.050 1.00 42.28 89 PRO A N 1
ATOM 752 C CA . PRO A 1 89 ? 8.278 26.290 -9.483 1.00 42.28 89 PRO A CA 1
ATOM 753 C C . PRO A 1 89 ? 7.079 25.386 -9.811 1.00 42.28 89 PRO A C 1
ATOM 755 O O . PRO A 1 89 ? 6.922 24.288 -9.276 1.00 42.28 89 PRO A O 1
ATOM 758 N N . CYS A 1 90 ? 6.249 25.870 -10.742 1.00 35.31 90 CYS A N 1
ATOM 759 C CA . CYS A 1 90 ? 5.345 25.062 -11.559 1.00 35.31 90 CYS A CA 1
ATOM 760 C C . CYS A 1 90 ? 6.162 24.044 -12.367 1.00 35.31 90 CYS A C 1
ATOM 762 O O . CYS A 1 90 ? 7.117 24.417 -13.048 1.00 35.31 90 CYS A O 1
ATOM 764 N N . GLY A 1 91 ? 5.778 22.770 -12.294 1.00 35.28 91 GLY A N 1
ATOM 765 C CA . GLY A 1 91 ? 6.404 21.682 -13.036 1.00 35.28 91 GLY A CA 1
ATOM 766 C C . GLY A 1 91 ? 5.817 21.534 -14.438 1.00 35.28 91 GLY A C 1
ATOM 767 O O . GLY A 1 91 ? 4.618 21.343 -14.599 1.00 35.28 91 GLY A O 1
ATOM 768 N N . VAL A 1 92 ? 6.697 21.596 -15.433 1.00 35.81 92 VAL A N 1
ATOM 769 C CA . VAL A 1 92 ? 6.492 21.166 -16.819 1.00 35.81 92 VAL A CA 1
ATOM 770 C C . VAL A 1 92 ? 6.609 19.639 -16.868 1.00 35.81 92 VAL A C 1
ATOM 772 O O . VAL A 1 92 ? 7.654 19.108 -16.501 1.00 35.81 92 VAL A O 1
ATOM 775 N N . SER A 1 93 ? 5.587 18.925 -17.352 1.00 35.12 93 SER A N 1
ATOM 776 C CA . SER A 1 93 ? 5.697 17.497 -17.691 1.00 35.12 93 SER A CA 1
ATOM 777 C C . SER A 1 93 ? 5.628 17.299 -19.206 1.00 35.12 93 SER A C 1
ATOM 779 O O . SER A 1 93 ? 4.595 17.544 -19.828 1.00 35.12 93 SER A O 1
ATOM 781 N N . GLN A 1 94 ? 6.731 16.843 -19.802 1.00 35.44 94 GLN A N 1
ATOM 782 C CA . GLN A 1 94 ? 6.785 16.354 -21.180 1.00 35.44 94 GLN A CA 1
ATOM 783 C C . GLN A 1 94 ? 6.370 14.873 -21.203 1.00 35.44 94 GLN A C 1
ATOM 785 O O . GLN A 1 94 ? 6.988 14.047 -20.537 1.00 35.44 94 GLN A O 1
ATOM 790 N N . GLN A 1 95 ? 5.333 14.537 -21.973 1.00 33.3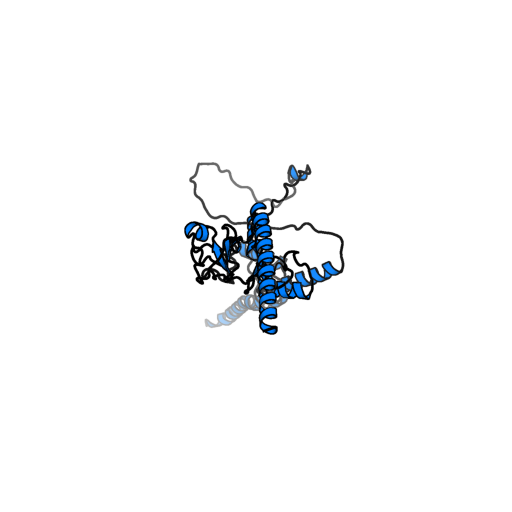8 95 GLN A N 1
ATOM 791 C CA . GLN A 1 95 ? 4.986 13.157 -22.338 1.00 33.38 95 GLN A CA 1
ATOM 792 C C . GLN A 1 95 ? 5.734 12.746 -23.626 1.00 33.38 95 GLN A C 1
ATOM 794 O O . GLN A 1 95 ? 5.865 13.576 -24.531 1.00 33.38 95 GLN A O 1
ATOM 799 N N . PRO A 1 96 ? 6.190 11.485 -23.771 1.00 37.72 96 PRO A N 1
ATOM 800 C CA . PRO A 1 96 ? 6.622 10.940 -25.058 1.00 37.72 96 PRO A CA 1
ATOM 801 C C . PRO A 1 96 ? 5.414 10.549 -25.941 1.00 37.72 96 PRO A C 1
ATOM 803 O O . PRO A 1 96 ? 4.359 10.194 -25.413 1.00 37.72 96 PRO A O 1
ATOM 806 N N . PRO A 1 97 ? 5.534 10.596 -27.284 1.00 41.94 97 PRO A N 1
ATOM 807 C CA . PRO A 1 97 ? 4.410 10.344 -28.179 1.00 41.94 97 PRO A CA 1
ATOM 808 C C . PRO A 1 97 ? 4.072 8.853 -28.315 1.00 41.94 97 PRO A C 1
ATOM 810 O O . PRO A 1 97 ? 4.922 8.021 -28.632 1.00 41.94 97 PRO A O 1
ATOM 813 N N . ASN A 1 98 ? 2.782 8.562 -28.147 1.00 37.72 98 ASN A N 1
ATOM 814 C CA . ASN A 1 98 ? 2.132 7.305 -28.495 1.00 37.72 98 ASN A CA 1
ATOM 815 C C . ASN A 1 98 ? 2.182 7.056 -30.010 1.00 37.72 98 ASN A C 1
ATOM 817 O O . ASN A 1 98 ? 1.812 7.917 -30.809 1.00 37.72 98 ASN A O 1
ATOM 821 N N . ASN A 1 99 ? 2.571 5.841 -30.387 1.00 41.09 99 ASN A N 1
ATOM 822 C CA . ASN A 1 99 ? 2.353 5.277 -31.713 1.00 41.09 99 ASN A CA 1
ATOM 823 C C . ASN A 1 99 ? 1.013 4.516 -31.711 1.00 41.09 99 ASN A C 1
ATOM 825 O O . ASN A 1 99 ? 0.836 3.662 -30.840 1.00 41.09 99 ASN A O 1
ATOM 829 N N . PRO A 1 100 ? 0.084 4.749 -32.654 1.00 42.94 100 PRO A N 1
ATOM 830 C CA . PRO A 1 100 ? -1.063 3.872 -32.837 1.00 42.94 100 PRO A CA 1
ATOM 831 C C . PRO A 1 100 ? -0.930 3.029 -34.114 1.00 42.94 100 PRO A C 1
ATOM 833 O O . PRO A 1 100 ? -0.878 3.547 -35.229 1.00 42.94 100 PRO A O 1
ATOM 836 N N . LEU A 1 101 ? -0.958 1.704 -33.950 1.00 33.53 101 LEU A N 1
ATOM 837 C CA . LEU A 1 101 ? -1.317 0.774 -35.020 1.00 33.53 101 LEU A CA 1
ATOM 838 C C . LEU A 1 101 ? -2.838 0.532 -35.024 1.00 33.53 101 LEU A C 1
ATOM 840 O O . LEU A 1 101 ? -3.410 0.132 -34.015 1.00 33.53 101 LEU A O 1
ATOM 844 N N . ARG A 1 102 ? -3.405 0.641 -36.236 1.00 34.28 102 ARG A N 1
ATOM 845 C CA . ARG A 1 102 ? -4.597 -0.039 -36.798 1.00 34.28 102 ARG A CA 1
ATOM 846 C C . ARG A 1 102 ? -6.018 0.395 -36.394 1.00 34.28 102 ARG A C 1
ATOM 848 O O . ARG A 1 102 ? -6.458 0.169 -35.274 1.00 34.28 102 ARG A O 1
ATOM 855 N N . ARG A 1 103 ? -6.784 0.798 -37.425 1.00 31.59 103 ARG A N 1
ATOM 856 C CA . ARG A 1 103 ? -8.113 0.279 -37.864 1.00 31.59 103 ARG A CA 1
ATOM 857 C C . ARG A 1 103 ? -8.462 0.936 -39.219 1.00 31.59 103 ARG A C 1
ATOM 859 O O . ARG A 1 103 ? -8.470 2.151 -39.316 1.00 31.59 103 ARG A O 1
ATOM 866 N N . THR A 1 104 ? -8.374 0.198 -40.330 1.00 35.66 104 THR A N 1
ATOM 867 C CA . THR A 1 104 ? -9.509 -0.308 -41.144 1.00 35.66 104 THR A CA 1
ATOM 868 C C . THR A 1 104 ? -10.513 0.756 -41.614 1.00 35.66 104 THR A C 1
ATOM 870 O O . THR A 1 104 ? -11.436 1.075 -40.872 1.00 35.66 104 THR A O 1
ATOM 873 N N . ALA A 1 105 ? -10.382 1.206 -42.867 1.00 32.72 105 ALA A N 1
ATOM 874 C CA . ALA A 1 105 ? -11.492 1.566 -43.760 1.00 32.72 105 ALA A CA 1
ATOM 875 C C . ALA A 1 105 ? -10.978 1.695 -45.212 1.00 32.72 105 ALA A C 1
ATOM 877 O O . ALA A 1 105 ? -9.884 2.200 -45.450 1.00 32.72 105 ALA A O 1
ATOM 878 N N . SER A 1 106 ? -11.762 1.172 -46.150 1.00 34.28 106 SER A N 1
ATOM 879 C CA . SER A 1 106 ? -11.604 1.144 -47.613 1.00 34.28 106 SER A CA 1
ATOM 880 C C . SER A 1 106 ? -11.698 2.542 -48.275 1.00 34.28 106 SER A C 1
ATOM 882 O O . SER A 1 106 ? -12.043 3.508 -47.596 1.00 34.28 106 SER A O 1
ATOM 884 N N . PRO A 1 107 ? -11.382 2.671 -49.586 1.00 48.50 107 PRO A N 1
ATOM 885 C CA . PRO A 1 107 ? -10.987 3.932 -50.224 1.00 48.50 107 PRO A CA 1
ATOM 886 C C . PRO A 1 107 ? -12.178 4.763 -50.733 1.00 48.50 107 PRO A C 1
ATOM 888 O O . PRO A 1 107 ? -13.277 4.236 -50.908 1.00 48.50 107 PRO A O 1
ATOM 891 N N . PRO A 1 108 ? -11.929 6.033 -51.095 1.00 39.69 108 PRO A N 1
ATOM 892 C CA . PRO A 1 108 ? -12.222 6.398 -52.478 1.00 39.69 108 PRO A CA 1
ATOM 893 C C . PRO A 1 108 ? -11.114 7.228 -53.151 1.00 39.69 108 PRO A C 1
ATOM 895 O O . PRO A 1 108 ? -10.552 8.156 -52.580 1.00 39.69 108 PRO A O 1
ATOM 898 N N . SER A 1 109 ? -10.830 6.813 -54.388 1.00 36.69 109 SER A N 1
ATOM 899 C CA . SER A 1 109 ? -10.539 7.605 -55.593 1.00 36.69 109 SER A CA 1
ATOM 900 C C . SER A 1 109 ? -9.804 8.948 -55.484 1.00 36.69 109 SER A C 1
ATOM 902 O O . SER A 1 109 ? -10.347 9.896 -54.933 1.00 36.69 109 SER A O 1
ATOM 904 N N . CYS A 1 110 ? -8.692 9.014 -56.237 1.00 34.41 110 CYS A N 1
ATOM 905 C CA . CYS A 1 110 ? -8.245 10.130 -57.094 1.00 34.41 110 CYS A CA 1
ATOM 906 C C . CYS A 1 110 ? -8.038 11.475 -56.364 1.00 34.41 110 CYS A C 1
ATOM 908 O O . CYS A 1 110 ? -8.944 12.034 -55.777 1.00 34.41 110 CYS A O 1
ATOM 910 N N . TRP A 1 111 ? -6.849 12.067 -56.327 1.00 32.56 111 TRP A N 1
ATOM 911 C CA . TRP A 1 111 ? -6.155 12.677 -57.458 1.00 32.56 111 TRP A CA 1
ATOM 912 C C . TRP A 1 111 ? -4.666 12.833 -57.104 1.00 32.56 111 TRP A C 1
ATOM 914 O O . TRP A 1 111 ? -4.323 13.316 -56.028 1.00 32.56 111 TRP A O 1
ATOM 924 N N . LEU A 1 112 ? -3.780 12.462 -58.029 1.00 39.66 112 LEU A N 1
ATOM 925 C CA . LEU A 1 112 ? -2.424 13.021 -58.093 1.00 39.66 112 LEU A CA 1
ATOM 926 C C . LEU A 1 112 ? -2.528 14.477 -58.594 1.00 39.66 112 LEU A C 1
ATOM 928 O O . LEU A 1 112 ? -3.413 14.774 -59.400 1.00 39.66 112 LEU A O 1
ATOM 932 N N . PRO A 1 113 ? -1.613 15.371 -58.179 1.00 49.66 113 PRO A N 1
ATOM 933 C CA . PRO A 1 113 ? -0.459 15.563 -59.051 1.00 49.66 113 PRO A CA 1
ATOM 934 C C . PRO A 1 113 ? 0.897 15.660 -58.332 1.00 49.66 113 PRO A C 1
ATOM 936 O O . PRO A 1 113 ? 1.075 16.313 -57.311 1.00 49.66 113 PRO A O 1
ATOM 939 N N . ASN A 1 114 ? 1.841 14.967 -58.964 1.00 43.88 114 ASN A N 1
ATOM 940 C CA . ASN A 1 114 ? 3.263 15.231 -59.175 1.00 43.88 114 ASN A CA 1
ATOM 941 C C . ASN A 1 114 ? 4.029 16.284 -58.338 1.00 43.88 114 ASN A C 1
ATOM 943 O O . ASN A 1 114 ? 3.783 17.481 -58.413 1.00 43.88 114 ASN A O 1
ATOM 947 N N . ASN A 1 115 ? 5.122 15.773 -57.758 1.00 49.12 115 ASN A N 1
ATOM 948 C CA . ASN A 1 115 ? 6.483 16.323 -57.702 1.00 49.12 115 ASN A CA 1
ATOM 949 C C . ASN A 1 115 ? 6.726 17.734 -57.136 1.00 49.12 115 ASN A C 1
ATOM 951 O O . ASN A 1 115 ? 6.518 18.751 -57.790 1.00 49.12 115 ASN A O 1
ATOM 955 N N . GLY A 1 116 ? 7.399 17.776 -55.981 1.00 36.03 116 GLY A N 1
ATOM 956 C CA . GLY A 1 116 ? 8.008 18.997 -55.462 1.00 36.03 116 GLY A CA 1
ATOM 957 C C . GLY A 1 116 ? 8.863 18.772 -54.218 1.00 36.03 116 GLY A C 1
ATOM 958 O O . GLY A 1 116 ? 8.383 18.941 -53.108 1.00 36.03 116 GLY A O 1
ATOM 959 N N . ARG A 1 117 ? 10.133 18.392 -54.425 1.00 42.28 117 ARG A N 1
ATOM 960 C CA . ARG A 1 117 ? 11.325 18.843 -53.677 1.00 42.28 117 ARG A CA 1
ATOM 961 C C . ARG A 1 117 ? 11.058 19.353 -52.244 1.00 42.28 117 ARG A C 1
ATOM 963 O O . ARG A 1 117 ? 10.609 20.483 -52.074 1.00 42.28 117 ARG A O 1
ATOM 970 N N . VAL A 1 118 ? 11.459 18.584 -51.224 1.00 44.84 118 VAL A N 1
ATOM 971 C CA . VAL A 1 118 ? 11.562 19.071 -49.835 1.00 44.84 118 VAL A CA 1
ATOM 972 C C . VAL A 1 118 ? 12.554 20.241 -49.810 1.00 44.84 118 VAL A C 1
ATOM 974 O O . VAL A 1 118 ? 13.769 20.049 -49.825 1.00 44.84 118 VAL A O 1
ATOM 977 N N . ARG A 1 119 ? 12.033 21.472 -49.854 1.00 41.78 119 ARG A N 1
ATOM 978 C CA . ARG A 1 119 ? 12.799 22.689 -49.586 1.00 41.78 119 ARG A CA 1
ATOM 979 C C . ARG A 1 119 ? 13.050 22.746 -48.083 1.00 41.78 119 ARG A C 1
ATOM 981 O O . ARG A 1 119 ? 12.121 22.924 -47.302 1.00 41.78 119 ARG A O 1
ATOM 988 N N . MET A 1 120 ? 14.316 22.622 -47.701 1.00 55.56 120 MET A N 1
ATOM 989 C CA . MET A 1 120 ? 14.821 23.095 -46.416 1.00 55.56 120 MET A CA 1
ATOM 990 C C . MET A 1 120 ? 14.759 24.626 -46.453 1.00 55.56 120 MET A C 1
ATOM 992 O O . MET A 1 120 ? 15.636 25.278 -47.009 1.00 55.56 120 MET A O 1
ATOM 996 N N . GLY A 1 121 ? 13.650 25.176 -45.971 1.00 45.81 121 GLY A N 1
ATOM 997 C CA . GLY A 1 121 ? 13.369 26.606 -45.947 1.00 45.81 121 GLY A CA 1
ATOM 998 C C . GLY A 1 121 ? 12.279 26.886 -44.926 1.00 45.81 121 GLY A C 1
ATOM 999 O O . GLY A 1 121 ? 11.141 27.162 -45.292 1.00 45.81 121 GLY A O 1
ATOM 1000 N N . CYS A 1 122 ? 12.615 26.741 -43.647 1.00 51.75 122 CYS A N 1
ATOM 1001 C CA . CYS A 1 122 ? 11.777 27.207 -42.548 1.00 51.75 122 CYS A CA 1
ATOM 1002 C C . CYS A 1 122 ? 12.126 28.667 -42.252 1.00 51.75 122 CYS A C 1
ATOM 1004 O O . CYS A 1 122 ? 12.860 28.919 -41.313 1.00 51.75 122 CYS A O 1
ATOM 1006 N N . ASP A 1 123 ? 11.608 29.589 -43.062 1.00 55.94 123 ASP A N 1
ATOM 1007 C CA . ASP A 1 123 ? 11.465 31.015 -42.731 1.00 55.94 123 ASP A CA 1
ATOM 1008 C C . ASP A 1 123 ? 10.217 31.534 -43.457 1.00 55.94 123 ASP A C 1
ATOM 1010 O O . ASP A 1 1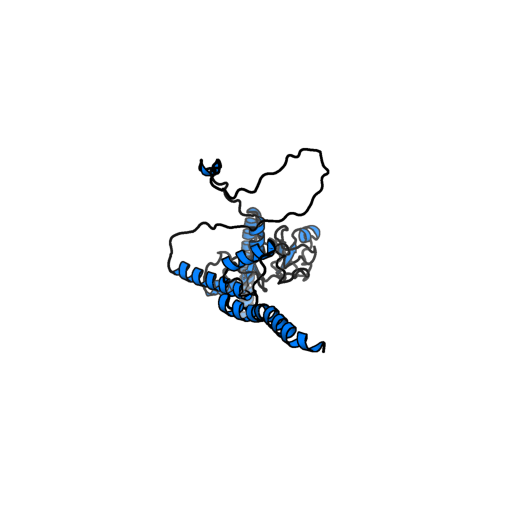23 ? 10.259 32.250 -44.455 1.00 55.94 123 ASP A O 1
ATOM 1014 N N . GLY A 1 124 ? 9.064 31.062 -42.995 1.00 51.97 124 GLY A N 1
ATOM 1015 C CA . GLY A 1 124 ? 7.747 31.493 -43.446 1.00 51.97 124 GLY A CA 1
ATOM 1016 C C . GLY A 1 124 ? 6.809 31.401 -42.255 1.00 51.97 124 GLY A C 1
ATOM 1017 O O . GLY A 1 124 ? 6.599 30.311 -41.729 1.00 51.97 124 GLY A O 1
ATOM 1018 N N . GLY A 1 125 ? 6.342 32.558 -41.784 1.00 62.19 125 GLY A N 1
ATOM 1019 C CA . GLY A 1 125 ? 5.756 32.758 -40.462 1.00 62.19 125 GLY A CA 1
ATOM 1020 C C . GLY A 1 125 ? 4.764 31.685 -40.017 1.00 62.19 125 GLY A C 1
ATOM 1021 O O . GLY A 1 125 ? 3.743 31.435 -40.657 1.00 62.19 125 GLY A O 1
ATOM 1022 N N . THR A 1 126 ? 5.037 31.100 -38.853 1.00 62.84 126 THR A N 1
ATOM 1023 C CA . THR A 1 126 ? 4.028 30.417 -38.046 1.00 62.84 126 THR A CA 1
ATOM 1024 C C . THR A 1 126 ? 2.902 31.397 -37.752 1.00 62.84 126 THR A C 1
ATOM 1026 O O . THR A 1 126 ? 3.102 32.368 -37.026 1.00 62.84 126 THR A O 1
ATOM 1029 N N . ILE A 1 127 ? 1.721 31.148 -38.322 1.00 66.38 127 ILE A N 1
ATOM 1030 C CA . ILE A 1 127 ? 0.488 31.853 -37.965 1.00 66.38 127 ILE A CA 1
ATOM 1031 C C . ILE A 1 127 ? 0.284 31.635 -36.457 1.00 66.38 127 ILE A C 1
ATOM 1033 O O . ILE A 1 127 ? 0.061 30.486 -36.056 1.00 66.38 127 ILE A O 1
ATOM 1037 N N . PRO A 1 128 ? 0.394 32.682 -35.616 1.00 66.62 128 PRO A N 1
ATOM 1038 C CA . PRO A 1 128 ? 0.308 32.517 -34.174 1.00 66.62 128 PRO A CA 1
ATOM 1039 C C . PRO A 1 128 ? -1.074 31.980 -33.818 1.00 66.62 128 PRO A C 1
ATOM 1041 O O . PRO A 1 128 ? -2.103 32.504 -34.265 1.00 66.62 128 PRO A O 1
ATOM 1044 N N . ARG A 1 129 ? -1.126 30.902 -33.028 1.00 62.53 129 ARG A N 1
ATOM 1045 C CA . ARG A 1 129 ? -2.420 30.356 -32.595 1.00 62.53 129 ARG A CA 1
ATOM 1046 C C . ARG A 1 129 ? -3.090 31.383 -31.678 1.00 62.53 129 ARG A C 1
ATOM 1048 O O . ARG A 1 129 ? -2.423 32.096 -30.938 1.00 62.53 129 ARG A O 1
ATOM 1055 N N . ARG A 1 130 ? -4.428 31.437 -31.652 1.00 71.12 130 ARG A N 1
ATOM 1056 C CA . ARG A 1 130 ? -5.198 32.368 -30.789 1.00 71.12 130 ARG A CA 1
ATOM 1057 C C . ARG A 1 130 ? -4.767 32.337 -29.311 1.00 71.12 130 ARG A C 1
ATOM 1059 O O . ARG A 1 130 ? -4.871 33.353 -28.637 1.00 71.12 130 ARG A O 1
ATOM 1066 N N . ASN A 1 131 ? -4.252 31.201 -28.845 1.00 65.06 131 ASN A N 1
ATOM 1067 C CA . ASN A 1 131 ? -3.748 30.998 -27.484 1.00 65.06 131 ASN A CA 1
ATOM 1068 C C . ASN A 1 131 ? -2.411 31.716 -27.202 1.00 65.06 131 ASN A C 1
ATOM 1070 O O . ASN A 1 131 ? -2.072 31.920 -26.042 1.00 65.06 131 ASN A O 1
ATOM 1074 N N . GLU A 1 132 ? -1.652 32.060 -28.244 1.00 69.56 132 GLU A N 1
ATOM 1075 C CA . GLU A 1 132 ? -0.388 32.808 -28.177 1.00 69.56 132 GLU A CA 1
ATOM 1076 C C . GLU A 1 132 ? -0.642 34.316 -28.310 1.00 69.56 132 GLU A C 1
ATOM 1078 O O . GLU A 1 132 ? 0.027 35.119 -27.666 1.00 69.56 132 GLU A O 1
ATOM 1083 N N . LEU A 1 133 ? -1.646 34.697 -29.110 1.00 74.81 133 LEU A N 1
ATOM 1084 C CA . LEU A 1 133 ? -2.005 36.094 -29.377 1.00 74.81 133 LEU A CA 1
ATOM 1085 C C . LEU A 1 133 ? -2.901 36.710 -28.291 1.00 74.81 133 LEU A C 1
ATOM 1087 O O . LEU A 1 133 ? -2.881 37.916 -28.064 1.00 74.81 133 LEU A O 1
ATOM 1091 N N . VAL A 1 134 ? -3.701 35.882 -27.618 1.00 73.00 134 VAL A N 1
ATOM 1092 C CA . VAL A 1 134 ? -4.583 36.280 -26.520 1.00 73.00 134 VAL A CA 1
ATOM 1093 C C . VAL A 1 134 ? -4.324 35.331 -25.363 1.00 73.00 134 VAL A C 1
ATOM 1095 O O . VAL A 1 134 ? -4.335 34.116 -25.544 1.00 73.00 134 VAL A O 1
ATOM 1098 N N . LYS A 1 135 ? -4.107 35.875 -24.161 1.00 74.19 135 LYS A N 1
ATOM 1099 C CA . LYS A 1 135 ? -3.879 35.092 -22.940 1.00 74.19 135 LYS A CA 1
ATOM 1100 C C . LYS A 1 135 ? -5.180 34.390 -22.538 1.00 74.19 135 LYS A C 1
ATOM 1102 O O . LYS A 1 135 ? -5.920 34.852 -21.674 1.00 74.19 135 LYS A O 1
ATOM 1107 N N . VAL A 1 136 ? -5.499 33.293 -23.221 1.00 70.56 136 VAL A N 1
ATOM 1108 C CA . VAL A 1 136 ? -6.640 32.445 -22.887 1.00 70.56 136 VAL A CA 1
ATOM 1109 C C . VAL A 1 136 ? -6.340 31.821 -21.530 1.00 70.56 136 VAL A C 1
ATOM 1111 O O . VAL A 1 136 ? -5.271 31.244 -21.326 1.00 70.56 136 VAL A O 1
ATOM 1114 N N . LYS A 1 137 ? -7.269 31.968 -20.580 1.00 74.50 137 LYS A N 1
ATOM 1115 C CA . LYS A 1 137 ? -7.143 31.373 -19.248 1.00 74.50 137 LYS A CA 1
ATOM 1116 C C . LYS A 1 137 ? -6.925 29.870 -19.422 1.00 74.50 137 LYS A C 1
ATOM 1118 O O . LYS A 1 137 ? -7.812 29.181 -19.924 1.00 74.50 137 LYS A O 1
ATOM 1123 N N . GLN A 1 138 ? -5.736 29.385 -19.056 1.00 72.38 138 GLN A N 1
ATOM 1124 C CA . GLN A 1 138 ? -5.422 27.963 -19.125 1.00 72.38 138 GLN A CA 1
ATOM 1125 C C . GLN A 1 138 ? -6.484 27.206 -18.335 1.00 72.38 138 GLN A C 1
ATOM 1127 O O . GLN A 1 138 ? -6.787 27.554 -17.188 1.00 72.38 138 GLN A O 1
ATOM 1132 N N . LYS A 1 139 ? -7.095 26.212 -18.989 1.00 73.12 139 LYS A N 1
ATOM 1133 C CA . LYS A 1 139 ? -8.024 25.309 -18.320 1.00 73.12 139 LYS A CA 1
ATOM 1134 C C . LYS A 1 139 ? -7.251 24.717 -17.141 1.00 73.12 139 LYS A C 1
ATOM 1136 O O . LYS A 1 139 ? -6.164 24.195 -17.382 1.00 73.12 139 LYS A O 1
ATOM 1141 N N . PRO A 1 140 ? -7.743 24.852 -15.897 1.00 71.38 140 PRO A N 1
ATOM 1142 C CA . PRO A 1 140 ? -7.033 24.303 -14.757 1.00 71.38 140 PRO A CA 1
ATOM 1143 C C . PRO A 1 140 ? -6.811 22.818 -15.026 1.00 71.38 140 PRO A C 1
ATOM 1145 O O . PRO A 1 140 ? -7.761 22.103 -15.363 1.00 71.38 140 PRO A O 1
ATOM 1148 N N . GLU A 1 141 ? -5.552 22.393 -14.956 1.00 72.88 141 GLU A N 1
ATOM 1149 C CA . GLU A 1 141 ? -5.180 20.997 -15.130 1.00 72.88 141 GLU A CA 1
ATOM 1150 C C . GLU A 1 141 ? -5.988 20.181 -14.124 1.00 72.88 141 GLU A C 1
ATOM 1152 O O . GLU A 1 141 ? -5.895 20.349 -12.904 1.00 72.88 141 GLU A O 1
ATOM 1157 N N . THR A 1 142 ? -6.890 19.365 -14.656 1.00 72.62 142 THR A N 1
ATOM 1158 C CA . THR A 1 142 ? -7.733 18.498 -13.848 1.00 72.62 142 THR A CA 1
ATOM 1159 C C . THR A 1 142 ? -6.823 17.361 -13.432 1.00 72.62 142 THR A C 1
ATOM 1161 O O . THR A 1 142 ? -6.458 16.544 -14.266 1.00 72.62 142 THR A O 1
ATOM 1164 N N . LYS A 1 143 ? -6.382 17.365 -12.170 1.00 70.12 143 LYS A N 1
ATOM 1165 C CA . LYS A 1 143 ? -5.536 16.295 -11.630 1.00 70.12 143 LYS A CA 1
ATOM 1166 C C . LYS A 1 143 ? -6.189 14.948 -11.934 1.00 70.12 143 LYS A C 1
ATOM 1168 O O . LYS A 1 143 ? -7.365 14.760 -11.615 1.00 70.12 143 LYS A O 1
ATOM 1173 N N . ASP A 1 144 ? -5.434 14.033 -12.530 1.00 80.94 144 ASP A N 1
ATOM 1174 C CA . ASP A 1 144 ? -5.948 12.731 -12.941 1.00 80.94 144 ASP A CA 1
ATOM 1175 C C . ASP A 1 144 ? -6.469 11.958 -11.725 1.00 80.94 144 ASP A C 1
ATOM 1177 O O . ASP A 1 144 ? -5.712 11.610 -10.815 1.00 80.94 144 ASP A O 1
ATOM 1181 N N . HIS A 1 145 ? -7.773 11.679 -11.695 1.00 83.62 145 HIS A N 1
ATOM 1182 C CA . HIS A 1 145 ? -8.429 10.993 -10.576 1.00 83.62 145 HIS A CA 1
ATOM 1183 C C . HIS A 1 145 ? -7.795 9.621 -10.279 1.00 83.62 145 HIS A C 1
ATOM 1185 O O . HIS A 1 145 ? -7.650 9.228 -9.123 1.00 83.62 145 HIS A O 1
ATOM 1191 N N . THR A 1 146 ? -7.350 8.919 -11.322 1.00 84.94 146 THR A N 1
ATOM 1192 C CA . THR A 1 146 ? -6.670 7.619 -11.234 1.00 84.94 146 THR A CA 1
ATOM 1193 C C . THR A 1 146 ? -5.357 7.703 -10.458 1.00 84.94 146 THR A C 1
ATOM 1195 O O . THR A 1 146 ? -5.107 6.872 -9.589 1.00 84.94 146 THR A O 1
ATOM 1198 N N . SER A 1 147 ? -4.556 8.746 -10.689 1.00 84.81 147 SER A N 1
ATOM 1199 C CA . SER A 1 147 ? -3.284 8.957 -9.984 1.00 84.81 147 SER A CA 1
ATOM 1200 C C . SER A 1 147 ? -3.485 9.148 -8.477 1.00 84.81 147 SER A C 1
ATOM 1202 O O . SER A 1 147 ? -2.732 8.607 -7.666 1.00 84.81 147 SER A O 1
ATOM 1204 N N . HIS A 1 148 ? -4.552 9.852 -8.091 1.00 87.88 148 HIS A N 1
ATOM 1205 C CA . HIS A 1 148 ? -4.892 10.085 -6.692 1.00 87.88 148 HIS A CA 1
ATOM 1206 C C . HIS A 1 148 ? -5.345 8.799 -5.993 1.00 87.88 148 HIS A C 1
ATOM 1208 O O . HIS A 1 148 ? -4.958 8.554 -4.851 1.00 87.88 148 HIS A O 1
ATOM 1214 N N . LEU A 1 149 ? -6.110 7.946 -6.684 1.00 88.56 149 LEU A N 1
ATOM 1215 C CA . LEU A 1 149 ? -6.467 6.623 -6.171 1.00 88.56 149 LEU A CA 1
ATOM 1216 C C . LEU A 1 149 ? -5.214 5.763 -5.980 1.00 88.56 149 LEU A C 1
ATOM 1218 O O . LEU A 1 149 ? -4.974 5.263 -4.885 1.00 88.56 149 LEU A O 1
ATOM 1222 N N . ILE A 1 150 ? -4.358 5.660 -6.997 1.00 88.38 150 ILE A N 1
ATOM 1223 C CA . ILE A 1 150 ? -3.108 4.891 -6.906 1.00 88.38 150 ILE A CA 1
ATOM 1224 C C . ILE A 1 150 ? -2.270 5.360 -5.709 1.00 88.38 150 ILE A C 1
ATOM 1226 O O . ILE A 1 150 ? -1.762 4.534 -4.949 1.00 88.38 150 ILE A O 1
ATOM 1230 N N . PHE A 1 151 ? -2.187 6.676 -5.489 1.00 90.31 151 PHE A N 1
ATOM 1231 C CA . PHE A 1 151 ? -1.491 7.241 -4.340 1.00 90.31 151 PHE A CA 1
ATOM 1232 C C . PHE A 1 151 ? -2.077 6.757 -3.003 1.00 90.31 151 PHE A C 1
ATOM 1234 O O . PHE A 1 151 ? -1.347 6.257 -2.151 1.00 90.31 151 PHE A O 1
ATOM 1241 N N . GLN A 1 152 ? -3.399 6.834 -2.837 1.00 90.69 152 GLN A N 1
ATOM 1242 C CA . GLN A 1 152 ? -4.080 6.418 -1.606 1.00 90.69 152 GLN A CA 1
ATOM 1243 C C . GLN A 1 152 ? -3.916 4.928 -1.278 1.00 90.69 152 GLN A C 1
ATOM 1245 O O . GLN A 1 152 ? -3.906 4.558 -0.103 1.00 90.69 152 GLN A O 1
ATOM 1250 N N . TRP A 1 153 ? -3.829 4.071 -2.298 1.00 91.00 153 TRP A N 1
ATOM 1251 C CA . TRP A 1 153 ? -3.814 2.615 -2.125 1.00 91.00 153 TRP A CA 1
ATOM 1252 C C . TRP A 1 153 ? -2.415 1.996 -2.135 1.00 91.00 153 TRP A C 1
ATOM 1254 O O . TRP A 1 153 ? -2.244 0.913 -1.577 1.00 91.00 153 TRP A O 1
ATOM 1264 N N . ARG A 1 154 ? -1.410 2.656 -2.729 1.00 90.12 154 ARG A N 1
ATOM 1265 C CA . ARG A 1 154 ? -0.028 2.138 -2.799 1.00 90.12 154 ARG A CA 1
ATOM 1266 C C . ARG A 1 154 ? 0.942 2.828 -1.849 1.00 90.12 154 ARG A C 1
ATOM 1268 O O . ARG A 1 154 ? 1.991 2.246 -1.575 1.00 90.12 154 ARG A O 1
ATOM 1275 N N . TYR A 1 155 ? 0.624 4.021 -1.350 1.00 92.31 155 TYR A N 1
ATOM 1276 C CA . TYR A 1 155 ? 1.561 4.826 -0.571 1.00 92.31 155 TYR A CA 1
ATOM 1277 C C . TYR A 1 155 ? 1.091 5.070 0.863 1.00 92.31 155 TYR A C 1
ATOM 1279 O O . TYR A 1 155 ? -0.095 5.163 1.171 1.00 92.31 155 TYR A O 1
ATOM 1287 N N . CYS A 1 156 ? 2.063 5.192 1.762 1.00 93.50 156 CYS A N 1
ATOM 1288 C CA . CYS A 1 156 ? 1.856 5.560 3.151 1.00 93.50 156 CYS A CA 1
ATOM 1289 C C . CYS A 1 156 ? 1.425 7.027 3.253 1.00 93.50 156 CYS A C 1
ATOM 1291 O O . CYS A 1 156 ? 2.101 7.923 2.746 1.00 93.50 156 CYS A O 1
ATOM 1293 N N . ASN A 1 157 ? 0.355 7.304 4.000 1.00 92.31 157 ASN A N 1
ATOM 1294 C CA . ASN A 1 157 ? -0.171 8.665 4.117 1.00 92.31 157 ASN A CA 1
ATOM 1295 C C . ASN A 1 157 ? 0.714 9.619 4.960 1.00 92.31 157 ASN A C 1
ATOM 1297 O O . ASN A 1 157 ? 0.464 10.820 4.956 1.00 92.31 157 ASN A O 1
ATOM 1301 N N . ILE A 1 158 ? 1.710 9.122 5.708 1.00 91.06 158 ILE A N 1
ATOM 1302 C CA . ILE A 1 158 ? 2.682 9.975 6.434 1.00 91.06 158 ILE A CA 1
ATOM 1303 C C . ILE A 1 158 ? 3.921 10.221 5.572 1.00 91.06 158 ILE A C 1
ATOM 1305 O O . ILE A 1 158 ? 4.263 11.367 5.302 1.00 91.06 158 ILE A O 1
ATOM 1309 N N . THR A 1 159 ? 4.595 9.147 5.151 1.00 91.06 159 THR A N 1
ATOM 1310 C CA . THR A 1 159 ? 5.921 9.222 4.517 1.00 91.06 159 THR A CA 1
ATOM 1311 C C . THR A 1 159 ? 5.878 9.304 2.998 1.00 91.06 159 THR A C 1
ATOM 1313 O O . THR A 1 159 ? 6.911 9.559 2.392 1.00 91.06 159 THR A O 1
ATOM 1316 N N . GLN A 1 160 ? 4.718 9.065 2.375 1.00 91.50 160 GLN A N 1
ATOM 1317 C CA . GLN A 1 160 ? 4.562 8.992 0.916 1.00 91.50 160 GLN A CA 1
ATOM 1318 C C . GLN A 1 160 ? 5.477 7.949 0.251 1.00 91.50 160 GLN A C 1
ATOM 1320 O O . GLN A 1 160 ? 5.744 8.010 -0.943 1.00 91.50 160 GLN A O 1
ATOM 1325 N N . GLN A 1 161 ? 5.964 6.980 1.026 1.00 91.75 161 GLN A N 1
ATOM 1326 C CA . GLN A 1 161 ? 6.698 5.817 0.536 1.00 91.75 161 GLN A CA 1
ATOM 1327 C C . GLN A 1 161 ? 5.721 4.702 0.176 1.00 91.75 161 GLN A C 1
ATOM 1329 O O . GLN A 1 161 ? 4.586 4.698 0.655 1.00 91.75 161 GLN A O 1
ATOM 1334 N N . LEU A 1 162 ? 6.162 3.738 -0.630 1.00 91.81 162 LEU A N 1
ATOM 1335 C CA . LEU A 1 162 ? 5.351 2.568 -0.948 1.00 91.81 162 LEU A CA 1
ATOM 1336 C C . LEU A 1 162 ? 4.997 1.786 0.327 1.00 91.81 162 LEU A C 1
ATOM 1338 O O . LEU A 1 162 ? 5.774 1.727 1.287 1.00 91.81 162 LEU A O 1
ATOM 1342 N N . LEU A 1 163 ? 3.803 1.195 0.338 1.00 92.19 163 LEU A N 1
ATOM 1343 C CA . LEU A 1 163 ? 3.335 0.389 1.455 1.00 92.19 163 LEU A CA 1
ATOM 1344 C C . LEU A 1 163 ? 4.147 -0.904 1.563 1.00 92.19 163 LEU A C 1
ATOM 1346 O O . LEU A 1 163 ? 4.189 -1.707 0.633 1.00 92.19 163 LEU A O 1
ATOM 1350 N N . GLN A 1 164 ? 4.754 -1.115 2.727 1.00 90.25 164 GLN A N 1
ATOM 1351 C CA . GLN A 1 164 ? 5.542 -2.297 3.053 1.00 90.25 164 GLN A CA 1
ATOM 1352 C C . GLN A 1 164 ? 4.857 -3.080 4.170 1.00 90.25 164 GLN A C 1
ATOM 1354 O O . GLN A 1 164 ? 4.269 -2.507 5.089 1.00 90.25 164 GLN A O 1
ATOM 1359 N N . ARG A 1 165 ? 4.930 -4.410 4.100 1.00 90.00 165 ARG A N 1
ATOM 1360 C CA . ARG A 1 165 ? 4.404 -5.272 5.164 1.00 90.00 165 ARG A CA 1
ATOM 1361 C C . ARG A 1 165 ? 5.315 -5.158 6.394 1.00 90.00 165 ARG A C 1
ATOM 1363 O O . ARG A 1 165 ? 6.528 -5.261 6.227 1.00 90.00 165 ARG A O 1
ATOM 1370 N N . PRO A 1 166 ? 4.777 -4.997 7.616 1.00 93.69 166 PRO A N 1
ATOM 1371 C CA . PRO A 1 166 ? 3.358 -4.985 7.992 1.00 93.69 166 PRO A CA 1
ATOM 1372 C C . PRO A 1 166 ? 2.654 -3.633 7.748 1.00 93.69 166 PRO A C 1
ATOM 1374 O O . PRO A 1 166 ? 3.122 -2.576 8.182 1.00 93.69 166 PRO A O 1
ATOM 1377 N N . ILE A 1 167 ? 1.479 -3.695 7.108 1.00 94.94 167 ILE A N 1
ATOM 1378 C CA . ILE A 1 167 ? 0.624 -2.532 6.820 1.00 94.94 167 ILE A CA 1
ATOM 1379 C C . ILE A 1 167 ? -0.368 -2.347 7.966 1.00 94.94 167 ILE A C 1
ATOM 1381 O O . ILE A 1 167 ? -0.966 -3.309 8.446 1.00 94.94 167 ILE A O 1
ATOM 1385 N N . VAL A 1 168 ? -0.565 -1.104 8.390 1.00 95.19 168 VAL A N 1
ATOM 1386 C CA . VAL A 1 168 ? -1.457 -0.739 9.494 1.00 95.19 168 VAL A CA 1
ATOM 1387 C C . VAL A 1 168 ? -2.510 0.264 9.046 1.00 95.19 168 VAL A C 1
ATOM 1389 O O . VAL A 1 168 ? -2.271 1.111 8.185 1.00 95.19 168 VAL A O 1
ATOM 1392 N N . THR A 1 169 ? -3.683 0.177 9.667 1.00 94.94 169 THR A N 1
ATOM 1393 C CA . THR A 1 169 ? -4.793 1.110 9.461 1.00 94.94 169 THR A CA 1
ATOM 1394 C C . THR A 1 169 ? -5.134 1.878 10.714 1.00 94.94 169 THR A C 1
ATOM 1396 O O . THR A 1 169 ? -4.960 1.405 11.838 1.00 94.94 169 THR A O 1
ATOM 1399 N N . CYS A 1 170 ? -5.669 3.073 10.497 1.00 92.62 170 CYS A N 1
ATOM 1400 C CA . CYS A 1 170 ? -6.263 3.888 11.545 1.00 92.62 170 CYS A CA 1
ATOM 1401 C C . CYS A 1 170 ? -7.779 3.724 11.615 1.00 92.62 170 CYS A C 1
ATOM 1403 O O . CYS A 1 170 ? -8.408 3.256 10.671 1.00 92.62 170 CYS A O 1
ATOM 1405 N N . GLY A 1 171 ? -8.387 4.210 12.702 1.00 89.00 171 GLY A N 1
ATOM 1406 C CA . GLY A 1 171 ? -9.849 4.212 12.869 1.00 89.00 171 GLY A CA 1
ATOM 1407 C C . GLY A 1 171 ? -10.622 4.976 11.782 1.00 89.00 171 GLY A C 1
ATOM 1408 O O . GLY A 1 171 ? -11.808 4.732 11.604 1.00 89.00 171 GLY A O 1
ATOM 1409 N N . LEU A 1 172 ? -9.948 5.855 11.030 1.00 89.88 172 LEU A N 1
ATOM 1410 C CA . LEU A 1 172 ? -10.501 6.569 9.871 1.00 89.88 172 LEU A CA 1
ATOM 1411 C C . LEU A 1 172 ? -10.325 5.822 8.537 1.00 89.88 172 LEU A C 1
ATOM 1413 O O . LEU A 1 172 ? -10.733 6.338 7.504 1.00 89.88 172 LEU A O 1
ATOM 1417 N N . GLY A 1 173 ? -9.663 4.660 8.534 1.00 90.94 173 GLY A N 1
ATOM 1418 C CA . GLY A 1 173 ? -9.465 3.848 7.330 1.00 90.94 173 GLY A CA 1
ATOM 1419 C C . GLY A 1 173 ? -8.292 4.248 6.434 1.00 90.94 173 GLY A C 1
ATOM 1420 O O . GLY A 1 173 ? -8.216 3.783 5.303 1.00 90.94 173 GLY A O 1
ATOM 1421 N N . ARG A 1 174 ? -7.371 5.094 6.9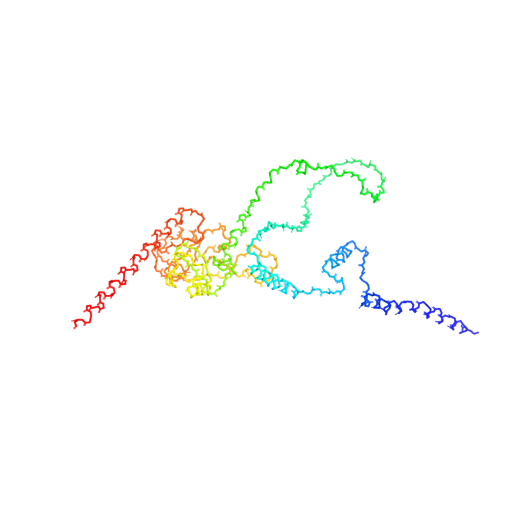11 1.00 92.81 174 ARG A N 1
ATOM 1422 C CA . ARG A 1 174 ? -6.129 5.428 6.189 1.00 92.81 174 ARG A CA 1
ATOM 1423 C C . ARG A 1 174 ? -5.054 4.362 6.400 1.00 92.81 174 ARG A C 1
ATOM 1425 O O . ARG A 1 174 ? -4.961 3.809 7.500 1.00 92.81 174 ARG A O 1
ATOM 1432 N N . LEU A 1 175 ? -4.240 4.132 5.368 1.00 94.19 175 LEU A N 1
ATOM 1433 C CA . LEU A 1 175 ? -3.160 3.141 5.334 1.00 94.19 175 LEU A CA 1
ATOM 1434 C C . LEU A 1 175 ? -1.794 3.761 5.657 1.00 94.19 175 LEU A C 1
ATOM 1436 O O . LEU A 1 175 ? -1.459 4.862 5.206 1.00 94.19 175 LEU A O 1
ATOM 1440 N N . TYR A 1 176 ? -0.990 3.027 6.423 1.00 94.56 176 TYR A N 1
ATOM 1441 C CA . TYR A 1 176 ? 0.342 3.446 6.846 1.00 94.56 176 TYR A CA 1
ATOM 1442 C C . TYR A 1 176 ? 1.301 2.256 6.953 1.00 94.56 176 TYR A C 1
ATOM 1444 O O . TYR A 1 176 ? 0.885 1.116 7.170 1.00 94.56 176 TYR A O 1
ATOM 1452 N N . ASN A 1 177 ? 2.599 2.550 6.884 1.00 94.94 177 ASN A N 1
ATOM 1453 C CA . ASN A 1 177 ? 3.650 1.605 7.258 1.00 94.94 177 ASN A CA 1
ATOM 1454 C C . ASN A 1 177 ? 3.820 1.597 8.778 1.00 94.94 177 ASN A C 1
ATOM 1456 O O . ASN A 1 177 ? 3.875 2.658 9.408 1.00 94.94 177 ASN A O 1
ATOM 1460 N N . LYS A 1 178 ? 3.945 0.409 9.377 1.00 94.56 178 LYS A N 1
ATOM 1461 C CA . LYS A 1 178 ? 4.115 0.288 10.833 1.00 94.56 178 LYS A CA 1
ATOM 1462 C C . LYS A 1 178 ? 5.400 0.963 11.322 1.00 94.56 178 LYS A C 1
ATOM 1464 O O . LYS A 1 178 ? 5.363 1.649 12.340 1.00 94.56 178 LYS A O 1
ATOM 1469 N N . SER A 1 179 ? 6.499 0.825 10.576 1.00 93.44 179 SER A N 1
ATOM 1470 C CA . SER A 1 179 ? 7.775 1.509 10.842 1.00 93.44 179 SER A CA 1
ATOM 1471 C C . SER A 1 179 ? 7.605 3.030 10.869 1.00 93.44 179 SER A C 1
ATOM 1473 O O . SER A 1 179 ? 7.943 3.668 11.862 1.00 93.44 179 SER A O 1
ATOM 1475 N N . ALA A 1 180 ? 6.958 3.588 9.844 1.00 93.19 180 ALA A N 1
ATOM 1476 C CA . ALA A 1 180 ? 6.707 5.022 9.730 1.00 93.19 180 ALA A CA 1
ATOM 1477 C C . ALA A 1 180 ? 5.880 5.584 10.897 1.00 93.19 180 ALA A C 1
ATOM 1479 O O . ALA A 1 180 ? 6.145 6.689 11.364 1.00 93.19 180 ALA A O 1
ATOM 1480 N N . ILE A 1 181 ? 4.885 4.840 11.397 1.00 92.81 181 ILE A N 1
ATOM 1481 C CA . ILE A 1 181 ? 4.111 5.270 12.572 1.00 92.81 181 ILE A CA 1
ATOM 1482 C C . ILE A 1 181 ? 4.979 5.275 13.829 1.00 92.81 181 ILE A C 1
ATOM 1484 O O . ILE A 1 181 ? 4.893 6.210 14.621 1.00 92.81 181 ILE A O 1
ATOM 1488 N N . ILE A 1 182 ? 5.802 4.246 14.031 1.00 92.94 182 ILE A N 1
ATOM 1489 C CA . ILE A 1 182 ? 6.682 4.158 15.202 1.00 92.94 182 ILE A CA 1
ATOM 1490 C C . ILE A 1 182 ? 7.669 5.331 15.200 1.00 92.94 182 ILE A C 1
ATOM 1492 O O . ILE A 1 182 ? 7.789 6.031 16.205 1.00 92.94 182 ILE A O 1
ATOM 1496 N N . GLU A 1 183 ? 8.300 5.598 14.058 1.00 91.69 183 GLU A N 1
ATOM 1497 C CA . GLU A 1 183 ? 9.194 6.742 13.869 1.00 91.69 183 GLU A CA 1
ATOM 1498 C C . GLU A 1 183 ? 8.476 8.073 14.110 1.00 91.69 183 GLU A C 1
ATOM 1500 O O . GLU A 1 183 ? 8.999 8.938 14.811 1.00 91.69 183 GLU A O 1
ATOM 1505 N N . ALA A 1 184 ? 7.250 8.228 13.603 1.00 91.12 184 ALA A N 1
ATOM 1506 C CA . ALA A 1 184 ? 6.465 9.444 13.789 1.00 91.12 184 ALA A CA 1
ATOM 1507 C C . ALA A 1 184 ? 6.043 9.660 15.255 1.00 91.12 184 ALA A C 1
ATOM 1509 O O . ALA A 1 184 ? 6.062 10.795 15.734 1.00 91.12 184 ALA A O 1
ATOM 1510 N N . ILE A 1 185 ? 5.715 8.591 15.993 1.00 91.25 185 ILE A N 1
ATOM 1511 C CA . ILE A 1 185 ? 5.381 8.665 17.425 1.00 91.25 185 ILE A CA 1
ATOM 1512 C C . ILE A 1 185 ? 6.611 9.053 18.249 1.00 91.25 185 ILE A C 1
ATOM 1514 O O . ILE A 1 185 ? 6.500 9.892 19.144 1.00 91.25 185 ILE A O 1
ATOM 1518 N N . ILE A 1 186 ? 7.775 8.472 17.944 1.00 91.38 186 ILE A N 1
ATOM 1519 C CA . ILE A 1 186 ? 9.027 8.749 18.659 1.00 91.38 186 ILE A CA 1
ATOM 1520 C C . ILE A 1 186 ? 9.532 10.161 18.337 1.00 91.38 186 ILE A C 1
ATOM 1522 O O . ILE A 1 186 ? 9.818 10.939 19.245 1.00 91.38 186 ILE A O 1
ATOM 1526 N N . GLY A 1 187 ? 9.604 10.513 17.052 1.00 86.44 187 GLY A N 1
ATOM 1527 C CA . GLY A 1 187 ? 10.124 11.795 16.575 1.00 86.44 187 GLY A CA 1
ATOM 1528 C C . GLY A 1 187 ? 9.140 12.963 16.680 1.00 86.44 187 GLY A C 1
ATOM 1529 O O . GLY A 1 187 ? 9.538 14.106 16.471 1.00 86.44 187 GLY A O 1
ATOM 1530 N N . LYS A 1 188 ? 7.859 12.700 16.984 1.00 76.81 188 LYS A N 1
ATOM 1531 C CA . LYS A 1 188 ? 6.753 13.682 16.980 1.00 76.81 188 LYS A CA 1
ATOM 1532 C C . LYS A 1 188 ? 6.661 14.499 15.681 1.00 76.81 188 LYS A C 1
ATOM 1534 O O . LYS A 1 188 ? 6.190 15.636 15.688 1.00 76.81 188 LYS A O 1
ATOM 1539 N N . VAL A 1 189 ? 7.095 13.931 14.560 1.00 74.62 189 VAL A N 1
ATOM 1540 C CA . VAL A 1 189 ? 7.059 14.589 13.248 1.00 74.62 189 VAL A CA 1
ATOM 1541 C C . VAL A 1 189 ? 5.702 14.328 12.590 1.00 74.62 189 VAL A C 1
ATOM 1543 O O . VAL A 1 189 ? 5.243 13.191 12.570 1.00 74.62 189 VAL A O 1
ATOM 1546 N N . SER A 1 190 ? 5.066 15.386 12.066 1.00 74.19 190 SER A N 1
ATOM 1547 C CA . SER A 1 190 ? 3.871 15.376 11.193 1.00 74.19 190 SER A CA 1
ATOM 1548 C C . SER A 1 190 ? 2.871 14.226 11.438 1.00 74.19 190 SER A C 1
ATOM 1550 O O . SER A 1 190 ? 2.564 13.433 10.545 1.00 74.19 190 SER A O 1
ATOM 1552 N N . MET A 1 191 ? 2.363 14.110 12.670 1.00 78.50 191 MET A N 1
ATOM 1553 C CA . MET A 1 191 ? 1.376 13.086 13.021 1.00 78.50 191 MET A CA 1
ATOM 1554 C C . MET A 1 191 ? -0.059 13.590 12.842 1.00 78.50 191 MET A C 1
ATOM 1556 O O . MET A 1 191 ? -0.381 14.705 13.261 1.00 78.50 191 MET A O 1
ATOM 1560 N N . PRO A 1 192 ? -0.967 12.768 12.290 1.00 82.56 192 PRO A N 1
ATOM 1561 C CA . PRO A 1 192 ? -2.373 13.124 12.242 1.00 82.56 192 PRO A CA 1
ATOM 1562 C C . PRO A 1 192 ? -3.019 13.000 13.634 1.00 82.56 192 PRO A C 1
ATOM 1564 O O . PRO A 1 192 ? -2.750 12.066 14.387 1.00 82.56 192 PRO A O 1
ATOM 1567 N N . SER A 1 193 ? -3.935 13.917 13.959 1.00 84.00 193 SER A N 1
ATOM 1568 C CA . SER A 1 193 ? -4.540 14.091 15.297 1.00 84.00 193 SER A CA 1
ATOM 1569 C C . SER A 1 193 ? -5.231 12.852 15.887 1.00 84.00 193 SER A C 1
ATOM 1571 O O . SER A 1 193 ? -5.442 12.760 17.101 1.00 84.00 193 SER A O 1
ATOM 1573 N N . HIS A 1 194 ? -5.603 11.896 15.038 1.00 84.12 194 HIS A N 1
ATOM 1574 C CA . HIS A 1 194 ? -6.316 10.695 15.440 1.00 84.12 194 HIS A CA 1
ATOM 1575 C C . HIS A 1 194 ? -5.399 9.597 16.002 1.00 84.12 194 HIS A C 1
ATOM 1577 O O . HIS A 1 194 ? -5.904 8.758 16.746 1.00 84.12 194 HIS A O 1
ATOM 1583 N N . ILE A 1 195 ? -4.087 9.610 15.732 1.00 90.50 195 ILE A N 1
ATOM 1584 C CA . ILE A 1 195 ? -3.132 8.601 16.225 1.00 90.50 195 ILE A CA 1
ATOM 1585 C C . ILE A 1 195 ? -2.348 9.192 17.396 1.00 90.50 195 ILE A C 1
ATOM 1587 O O . ILE A 1 195 ? -1.652 10.190 17.236 1.00 90.50 195 ILE A O 1
ATOM 1591 N N . LYS A 1 196 ? -2.453 8.582 18.581 1.00 86.44 196 LYS A N 1
ATOM 1592 C CA . LYS A 1 196 ? -1.654 8.979 19.756 1.00 86.44 196 LYS A CA 1
ATOM 1593 C C . LYS A 1 196 ? -0.786 7.842 20.268 1.00 86.44 196 LYS A C 1
ATOM 1595 O O . LYS A 1 196 ? 0.287 8.071 20.812 1.00 86.44 196 LYS A O 1
ATOM 1600 N N . THR A 1 197 ? -1.264 6.611 20.138 1.00 88.75 197 THR A N 1
ATOM 1601 C CA . THR A 1 197 ? -0.564 5.417 20.608 1.00 88.75 197 THR A CA 1
ATOM 1602 C C . THR A 1 197 ? -0.671 4.316 19.559 1.00 88.75 197 THR A C 1
ATOM 1604 O O . THR A 1 197 ? -1.649 4.258 18.823 1.00 88.75 197 THR A O 1
ATOM 1607 N N . LEU A 1 198 ? 0.272 3.370 19.557 1.00 89.06 198 LEU A N 1
ATOM 1608 C CA . LEU A 1 198 ? 0.242 2.176 18.692 1.00 89.06 198 LEU A CA 1
ATOM 1609 C C . LEU A 1 198 ? -1.042 1.333 18.841 1.00 89.06 198 LEU A C 1
ATOM 1611 O O . LEU A 1 198 ? -1.408 0.570 17.959 1.00 89.06 198 LEU A O 1
ATOM 1615 N N . LYS A 1 199 ? -1.763 1.492 19.956 1.00 87.94 199 LYS A N 1
ATOM 1616 C CA . LYS A 1 199 ? -3.054 0.838 20.217 1.00 87.94 199 LYS A CA 1
ATOM 1617 C C . LYS A 1 199 ? -4.230 1.445 19.440 1.00 87.94 199 LYS A C 1
ATOM 1619 O O . LYS A 1 199 ? -5.320 0.879 19.496 1.00 87.94 199 LYS A O 1
ATOM 1624 N N . ASP A 1 200 ? -4.045 2.615 18.830 1.00 88.56 200 ASP A N 1
ATOM 1625 C CA . ASP A 1 200 ? -5.029 3.277 17.963 1.00 88.56 200 ASP A CA 1
ATOM 1626 C C . ASP A 1 200 ? -4.930 2.788 16.506 1.00 88.56 200 ASP A C 1
ATOM 1628 O O . ASP A 1 200 ? -5.629 3.314 15.642 1.00 88.56 200 ASP A O 1
ATOM 1632 N N . THR A 1 201 ? -4.064 1.810 16.229 1.00 92.75 201 THR A N 1
ATOM 1633 C CA . THR A 1 201 ? -3.843 1.236 14.899 1.00 92.75 201 THR A CA 1
ATOM 1634 C C . THR A 1 201 ? -4.022 -0.275 14.916 1.00 92.75 201 THR A C 1
ATOM 1636 O O . THR A 1 201 ? -3.721 -0.914 15.924 1.00 92.75 201 THR A O 1
ATOM 1639 N N . VAL A 1 202 ? -4.495 -0.838 13.802 1.00 94.06 202 VAL A N 1
ATOM 1640 C CA . VAL A 1 202 ? -4.659 -2.288 13.606 1.00 94.06 202 VAL A CA 1
ATOM 1641 C C . VAL A 1 202 ? -3.835 -2.744 12.410 1.00 94.06 202 VAL A C 1
ATOM 1643 O O . VAL A 1 202 ? -3.864 -2.120 11.348 1.00 94.06 202 VAL A O 1
ATOM 1646 N N . GLU A 1 203 ? -3.094 -3.832 12.599 1.00 94.94 203 GLU A N 1
ATOM 1647 C CA . GLU A 1 203 ? -2.309 -4.501 11.560 1.00 94.94 203 GLU A CA 1
ATOM 1648 C C . GLU A 1 203 ? -3.229 -5.265 10.608 1.00 94.94 203 GLU A C 1
ATOM 1650 O O . GLU A 1 203 ? -4.125 -5.986 11.046 1.00 94.94 203 GLU A O 1
ATOM 1655 N N . LEU A 1 204 ? -3.023 -5.081 9.304 1.00 93.94 204 LEU A N 1
ATOM 1656 C CA . LEU A 1 204 ? -3.856 -5.683 8.273 1.00 93.94 204 LEU A CA 1
ATOM 1657 C C . LEU A 1 204 ? -3.298 -7.015 7.768 1.00 93.94 204 LEU A C 1
ATOM 1659 O O . LEU A 1 204 ? -2.148 -7.108 7.340 1.00 93.94 204 LEU A O 1
ATOM 1663 N N . ASN A 1 205 ? -4.179 -8.011 7.680 1.00 91.12 205 ASN A N 1
ATOM 1664 C CA . ASN A 1 205 ? -3.917 -9.334 7.118 1.00 91.12 205 ASN A CA 1
ATOM 1665 C C . ASN A 1 205 ? -4.353 -9.412 5.647 1.00 91.12 205 ASN A C 1
ATOM 1667 O O . ASN A 1 205 ? -5.295 -10.133 5.291 1.00 91.12 205 ASN A O 1
ATOM 1671 N N . LEU A 1 206 ? -3.666 -8.650 4.795 1.00 89.75 206 LEU A N 1
ATOM 1672 C CA . LEU A 1 206 ? -3.915 -8.592 3.353 1.00 89.75 206 LEU A CA 1
ATOM 1673 C C . LEU A 1 206 ? -3.418 -9.858 2.637 1.00 89.75 206 LEU A C 1
ATOM 1675 O O . LEU A 1 206 ? -2.349 -10.386 2.946 1.00 89.75 206 LEU A O 1
ATOM 1679 N N . THR A 1 207 ? -4.180 -10.327 1.650 1.00 90.38 207 THR A N 1
ATOM 1680 C CA . THR A 1 207 ? -3.791 -11.461 0.802 1.00 90.38 207 THR A CA 1
ATOM 1681 C C . THR A 1 207 ? -3.026 -10.933 -0.424 1.00 90.38 207 THR A C 1
ATOM 1683 O O . THR A 1 207 ? -3.548 -10.037 -1.091 1.00 90.38 207 THR A O 1
ATOM 1686 N N . PRO A 1 208 ? -1.796 -11.412 -0.714 1.00 89.44 208 PRO A N 1
ATOM 1687 C CA . PRO A 1 208 ? -1.076 -11.038 -1.935 1.00 89.44 208 PRO A CA 1
ATOM 1688 C C . PRO A 1 208 ? -1.842 -11.462 -3.188 1.00 89.44 208 PRO A C 1
ATOM 1690 O O . PRO A 1 208 ? -2.454 -12.529 -3.198 1.00 89.44 208 PRO A O 1
ATOM 1693 N N . ASN A 1 209 ? -1.750 -10.656 -4.241 1.00 88.50 209 ASN A N 1
ATOM 1694 C CA . ASN A 1 209 ? -2.156 -11.062 -5.580 1.00 88.50 209 ASN A CA 1
ATOM 1695 C C . ASN A 1 209 ? -1.038 -11.916 -6.220 1.00 88.50 209 ASN A C 1
ATOM 1697 O O . ASN A 1 209 ? 0.090 -11.427 -6.299 1.00 88.50 2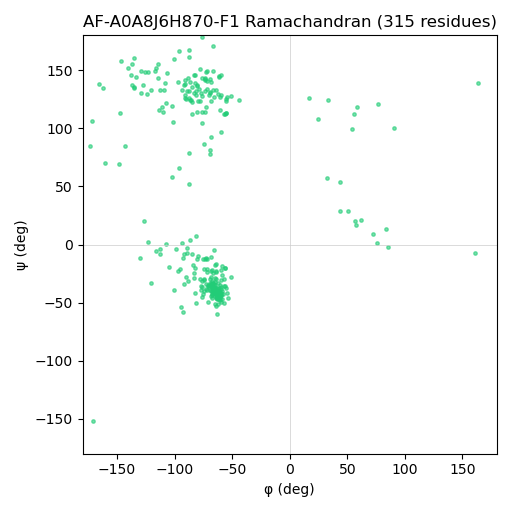09 ASN A O 1
ATOM 1701 N N . PRO A 1 210 ? -1.301 -13.157 -6.674 1.00 82.25 210 PRO A N 1
ATOM 1702 C CA . PRO A 1 210 ? -0.307 -13.958 -7.395 1.00 82.25 210 PRO A CA 1
ATOM 1703 C C . PRO A 1 210 ? 0.106 -13.352 -8.746 1.00 82.25 210 PRO A C 1
ATOM 1705 O O . PRO A 1 210 ? 1.197 -13.638 -9.227 1.00 82.25 210 PRO A O 1
ATOM 1708 N N . GLU A 1 211 ? -0.732 -12.509 -9.353 1.00 80.06 211 GLU A N 1
ATOM 1709 C CA . GLU A 1 211 ? -0.448 -11.877 -10.651 1.00 80.06 211 GLU A CA 1
ATOM 1710 C C . GLU A 1 211 ? 0.484 -10.661 -10.537 1.00 80.06 211 GLU A C 1
ATOM 1712 O O . GLU A 1 211 ? 1.008 -10.158 -11.535 1.00 80.06 211 GLU A O 1
ATOM 1717 N N . PHE A 1 212 ? 0.713 -10.181 -9.314 1.00 78.75 212 PHE A N 1
ATOM 1718 C CA . PHE A 1 212 ? 1.581 -9.043 -9.067 1.00 78.75 212 PHE A CA 1
ATOM 1719 C C . PHE A 1 212 ? 3.048 -9.481 -9.062 1.00 78.75 212 PHE A C 1
ATOM 1721 O O . PHE A 1 212 ? 3.491 -10.209 -8.174 1.00 78.75 212 PHE A O 1
ATOM 1728 N N . CYS A 1 213 ? 3.816 -9.007 -10.045 1.00 68.88 213 CYS A N 1
ATOM 1729 C CA . CYS A 1 213 ? 5.252 -9.254 -10.146 1.00 68.88 213 CYS A CA 1
ATOM 1730 C C . CYS A 1 213 ? 6.021 -7.943 -9.961 1.00 68.88 213 CYS A C 1
ATOM 1732 O O . CYS A 1 213 ? 5.935 -7.027 -10.783 1.00 68.88 213 CYS A O 1
ATOM 1734 N N . GLU A 1 214 ? 6.816 -7.867 -8.894 1.00 63.81 214 GLU A N 1
ATOM 1735 C CA . GLU A 1 214 ? 7.693 -6.734 -8.585 1.00 63.81 214 GLU A CA 1
ATOM 1736 C C . GLU A 1 214 ? 8.852 -6.657 -9.598 1.00 63.81 214 GLU A C 1
ATOM 1738 O O . GLU A 1 214 ? 9.943 -7.157 -9.348 1.00 63.81 214 GLU A O 1
ATOM 1743 N N . GLY A 1 215 ? 8.623 -6.080 -10.785 1.00 59.50 215 GLY A N 1
ATOM 1744 C CA . GLY A 1 215 ? 9.700 -5.893 -11.769 1.00 59.50 215 GLY A CA 1
ATOM 1745 C C . GLY A 1 215 ? 9.302 -5.644 -13.224 1.00 59.50 215 GLY A C 1
ATOM 1746 O O . GLY A 1 215 ? 10.173 -5.328 -14.031 1.00 59.50 215 GLY A O 1
ATOM 1747 N N . SER A 1 216 ? 8.021 -5.751 -13.592 1.00 47.84 216 SER A N 1
ATOM 1748 C CA . SER A 1 216 ? 7.597 -5.477 -14.972 1.00 47.84 216 SER A CA 1
ATOM 1749 C C . SER A 1 216 ? 7.193 -4.008 -15.161 1.00 47.84 216 SER A C 1
ATOM 1751 O O . SER A 1 216 ? 6.358 -3.458 -14.445 1.00 47.84 216 SER A O 1
ATOM 1753 N N . THR A 1 217 ? 7.804 -3.348 -16.146 1.00 51.22 217 THR A N 1
ATOM 1754 C CA . THR A 1 217 ? 7.659 -1.908 -16.448 1.00 51.22 217 THR A CA 1
ATOM 1755 C C . THR A 1 217 ? 6.249 -1.514 -16.926 1.00 51.22 217 THR A C 1
ATOM 1757 O O . THR A 1 217 ? 5.963 -0.338 -17.120 1.00 51.22 217 THR A O 1
ATOM 1760 N N . THR A 1 218 ? 5.349 -2.484 -17.104 1.00 50.88 218 THR A N 1
ATOM 1761 C CA . THR A 1 218 ? 4.009 -2.322 -17.690 1.00 50.88 218 THR A CA 1
ATOM 1762 C C . THR A 1 218 ? 2.853 -2.420 -16.684 1.00 50.88 218 THR A C 1
ATOM 1764 O O . THR A 1 218 ? 1.704 -2.288 -17.086 1.00 50.88 218 THR A O 1
ATOM 1767 N N . GLN A 1 219 ? 3.108 -2.625 -15.386 1.00 54.00 219 GLN A N 1
ATOM 1768 C CA . GLN A 1 219 ? 2.063 -2.898 -14.380 1.00 54.00 219 GLN A CA 1
ATOM 1769 C C . GLN A 1 219 ? 1.699 -1.679 -13.510 1.00 54.00 219 GLN A C 1
ATOM 1771 O O . GLN A 1 219 ? 1.789 -1.709 -12.279 1.00 54.00 219 GLN A O 1
ATOM 1776 N N . VAL A 1 220 ? 1.265 -0.579 -14.132 1.00 60.62 220 VAL A N 1
ATOM 1777 C CA . VAL A 1 220 ? 0.655 0.538 -13.377 1.00 60.62 220 VAL A CA 1
ATOM 1778 C C . VAL A 1 220 ? -0.749 0.159 -12.870 1.00 60.62 220 VAL A C 1
ATOM 1780 O O . VAL A 1 220 ? -1.173 0.664 -11.831 1.00 60.62 220 VAL A O 1
ATOM 1783 N N . ASP A 1 221 ? -1.406 -0.803 -13.528 1.00 65.69 221 ASP A N 1
ATOM 1784 C CA . ASP A 1 221 ? -2.818 -1.137 -13.298 1.00 65.69 221 ASP A CA 1
ATOM 1785 C C . ASP A 1 221 ? -3.058 -2.305 -12.324 1.00 65.69 221 ASP A C 1
ATOM 1787 O O . ASP A 1 221 ? -4.136 -2.390 -11.735 1.00 65.69 221 ASP A O 1
ATOM 1791 N N . VAL A 1 222 ? -2.065 -3.181 -12.114 1.00 81.12 222 VAL A N 1
ATOM 1792 C CA . VAL A 1 222 ? -2.219 -4.386 -11.279 1.00 81.12 222 VAL A CA 1
ATOM 1793 C C . VAL A 1 222 ? -1.945 -4.059 -9.816 1.00 81.12 222 VAL A C 1
ATOM 1795 O O . VAL A 1 222 ? -0.871 -3.562 -9.453 1.00 81.12 222 VAL A O 1
ATOM 1798 N N . SER A 1 223 ? -2.912 -4.360 -8.953 1.00 84.38 223 SER A N 1
ATOM 1799 C CA . SER A 1 223 ? -2.757 -4.156 -7.513 1.00 84.38 223 SER A CA 1
ATOM 1800 C C . SER A 1 223 ? -2.021 -5.321 -6.825 1.00 84.38 223 SER A C 1
ATOM 1802 O O . SER A 1 223 ? -2.212 -6.486 -7.181 1.00 84.38 223 SER A O 1
ATOM 1804 N N . PRO A 1 224 ? -1.209 -5.042 -5.785 1.00 86.81 224 PRO A N 1
ATOM 1805 C CA . PRO A 1 224 ? -0.468 -6.072 -5.048 1.00 86.81 224 PRO A CA 1
ATOM 1806 C C . PRO A 1 224 ? -1.329 -6.945 -4.124 1.00 86.81 224 PRO A C 1
ATOM 1808 O O . PRO A 1 224 ? -0.847 -7.954 -3.604 1.00 86.81 224 PRO A O 1
ATOM 1811 N N . TYR A 1 225 ? -2.582 -6.558 -3.870 1.00 91.19 225 TYR A N 1
ATOM 1812 C CA . TYR A 1 225 ? -3.439 -7.192 -2.870 1.00 91.19 225 TYR A CA 1
ATOM 1813 C C . TYR A 1 225 ? -4.835 -7.473 -3.411 1.00 91.19 225 TYR A C 1
ATOM 1815 O O . TYR A 1 225 ? -5.401 -6.667 -4.148 1.00 91.19 225 TYR A O 1
ATOM 1823 N N . ILE A 1 226 ? -5.400 -8.594 -2.967 1.00 93.00 226 ILE A N 1
ATOM 1824 C CA . ILE A 1 226 ? -6.694 -9.103 -3.420 1.00 93.00 226 ILE A CA 1
ATOM 1825 C C . ILE A 1 226 ? -7.612 -9.440 -2.236 1.00 93.00 226 ILE A C 1
ATOM 1827 O O . ILE A 1 226 ? -7.158 -9.840 -1.158 1.00 93.00 226 ILE A O 1
ATOM 1831 N N . CYS A 1 227 ? -8.926 -9.293 -2.427 1.00 92.00 227 CYS A N 1
ATOM 1832 C CA . CYS A 1 227 ? -9.918 -9.783 -1.471 1.00 92.00 227 CYS A CA 1
ATOM 1833 C C . CYS A 1 227 ? -9.953 -11.324 -1.481 1.00 92.00 227 CYS A C 1
ATOM 1835 O O . CYS A 1 227 ? -10.176 -11.899 -2.544 1.00 92.00 227 CYS A O 1
ATOM 1837 N N . PRO A 1 228 ? -9.854 -12.008 -0.325 1.00 90.50 228 PRO A N 1
ATOM 1838 C CA . PRO A 1 228 ? -9.829 -13.475 -0.275 1.00 90.50 228 PRO A CA 1
ATOM 1839 C C . PRO A 1 228 ? -11.140 -14.143 -0.717 1.00 90.50 228 PRO A C 1
ATOM 1841 O O . PRO A 1 228 ? -11.119 -15.293 -1.128 1.00 90.50 228 PRO A O 1
ATOM 1844 N N . VAL A 1 229 ? -12.273 -13.441 -0.608 1.00 89.88 229 VAL A N 1
ATOM 1845 C CA . VAL A 1 229 ? -13.606 -13.993 -0.916 1.00 89.88 229 VAL A CA 1
ATOM 1846 C C . VAL A 1 229 ? -14.020 -13.681 -2.353 1.00 89.88 229 VAL A C 1
ATOM 1848 O O . VAL A 1 229 ? -14.357 -14.579 -3.109 1.00 89.88 229 VAL A O 1
ATOM 1851 N N . THR A 1 230 ? -13.982 -12.403 -2.744 1.00 90.06 230 THR A N 1
ATOM 1852 C CA . THR A 1 230 ? -14.477 -11.960 -4.057 1.00 90.06 230 THR A CA 1
ATOM 1853 C C . THR A 1 230 ? -13.413 -11.938 -5.151 1.00 90.06 230 THR A C 1
ATOM 1855 O O . THR A 1 230 ? -13.753 -11.630 -6.285 1.00 90.06 230 THR A O 1
ATOM 1858 N N . GLY A 1 231 ? -12.131 -12.152 -4.831 1.00 88.38 231 GLY A N 1
ATOM 1859 C CA . GLY A 1 231 ? -11.051 -12.049 -5.819 1.00 88.38 231 GLY A CA 1
ATOM 1860 C C . GLY A 1 231 ? -10.898 -10.646 -6.426 1.00 88.38 231 GLY A C 1
ATOM 1861 O O . GLY A 1 231 ? -10.365 -10.497 -7.516 1.00 88.38 231 GLY A O 1
ATOM 1862 N N . LEU A 1 232 ? -11.404 -9.605 -5.754 1.00 91.19 232 LEU A N 1
ATOM 1863 C CA . LEU A 1 232 ? -11.330 -8.233 -6.260 1.00 91.19 232 LEU A CA 1
ATOM 1864 C C . LEU A 1 232 ? -9.998 -7.590 -5.887 1.00 91.19 232 LEU A C 1
ATOM 1866 O O . LEU A 1 232 ? -9.569 -7.655 -4.732 1.00 91.19 232 LEU A O 1
ATOM 1870 N N . GLU A 1 233 ? -9.412 -6.921 -6.867 1.00 89.81 233 GLU A N 1
ATOM 1871 C CA . GLU A 1 233 ? -8.180 -6.154 -6.765 1.00 89.81 233 GLU A CA 1
ATOM 1872 C C . GLU A 1 233 ? -8.331 -4.850 -5.973 1.00 89.81 233 GLU A C 1
ATOM 1874 O O . GLU A 1 233 ? -9.320 -4.116 -6.092 1.00 89.81 233 GLU A O 1
ATOM 1879 N N . MET A 1 234 ? -7.311 -4.532 -5.177 1.00 86.50 234 MET A N 1
ATOM 1880 C CA . MET A 1 234 ? -7.262 -3.360 -4.305 1.00 86.50 234 MET A CA 1
ATOM 1881 C C . MET A 1 234 ? -6.714 -2.113 -5.029 1.00 86.50 234 MET A C 1
ATOM 1883 O O . MET A 1 234 ? -5.793 -1.453 -4.552 1.00 86.50 234 MET A O 1
ATOM 1887 N N . SER A 1 235 ? -7.283 -1.783 -6.193 1.00 84.06 235 SER A N 1
ATOM 1888 C CA . SER A 1 235 ? -6.836 -0.670 -7.062 1.00 84.06 235 SER A CA 1
ATOM 1889 C C . SER A 1 235 ? -7.575 0.657 -6.813 1.00 84.06 235 SER A C 1
ATOM 1891 O O . SER A 1 235 ? -7.345 1.642 -7.506 1.00 84.06 235 SER A O 1
ATOM 1893 N N . GLY A 1 236 ? -8.499 0.694 -5.845 1.00 83.31 236 GLY A N 1
ATOM 1894 C CA . GLY A 1 236 ? -9.288 1.883 -5.491 1.00 83.31 236 GLY A CA 1
ATOM 1895 C C . GLY A 1 236 ? -10.562 2.125 -6.296 1.00 83.31 236 GLY A C 1
ATOM 1896 O O . GLY A 1 236 ? -11.318 3.037 -5.972 1.00 83.31 236 GLY A O 1
ATOM 1897 N N . ASN A 1 237 ? -10.850 1.274 -7.280 1.00 87.19 237 ASN A N 1
ATOM 1898 C CA . ASN A 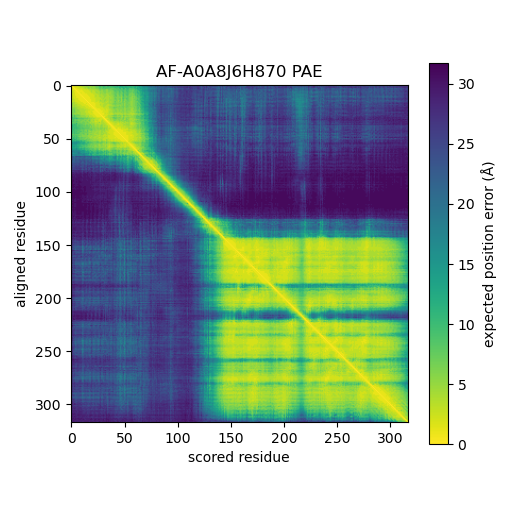1 237 ? -12.139 1.261 -7.978 1.00 87.19 237 ASN A CA 1
ATOM 1899 C C . ASN A 1 237 ? -13.256 0.647 -7.119 1.00 87.19 237 ASN A C 1
ATOM 1901 O O . ASN A 1 237 ? -14.424 1.015 -7.237 1.00 87.19 237 ASN A O 1
ATOM 1905 N N . PHE A 1 238 ? -12.898 -0.298 -6.248 1.00 90.12 238 PHE A N 1
ATOM 1906 C CA . PHE A 1 238 ? -13.822 -0.959 -5.334 1.00 90.12 238 PHE A CA 1
ATOM 1907 C C . PHE A 1 238 ? -13.604 -0.472 -3.903 1.00 90.12 238 PHE A C 1
ATOM 1909 O O . PHE A 1 238 ? -12.483 -0.174 -3.493 1.00 90.12 238 PHE A O 1
ATOM 1916 N N . ARG A 1 239 ? -14.689 -0.423 -3.126 1.00 91.12 239 ARG A N 1
ATOM 1917 C CA . ARG A 1 239 ? -14.650 -0.076 -1.703 1.00 91.12 239 ARG A CA 1
ATOM 1918 C C . ARG A 1 239 ? -14.247 -1.301 -0.888 1.00 91.12 239 ARG A C 1
ATOM 1920 O O . ARG A 1 239 ? -14.853 -2.369 -1.023 1.00 91.12 239 ARG A O 1
ATOM 1927 N N . PHE A 1 240 ? -13.243 -1.131 -0.034 1.00 93.94 240 PHE A N 1
ATOM 1928 C CA . PHE A 1 240 ? -12.779 -2.165 0.887 1.00 93.94 240 PHE A CA 1
ATOM 1929 C C . PHE A 1 240 ? -13.028 -1.767 2.330 1.00 93.94 240 PHE A C 1
ATOM 1931 O O . PHE A 1 240 ? -13.124 -0.592 2.681 1.00 93.94 240 PHE A O 1
ATOM 1938 N N . VAL A 1 241 ? -13.121 -2.786 3.166 1.00 93.38 241 VAL A N 1
ATOM 1939 C CA . VAL A 1 241 ? -13.451 -2.692 4.572 1.00 93.38 241 VAL A CA 1
ATOM 1940 C C . VAL A 1 241 ? -12.493 -3.581 5.353 1.00 93.38 241 VAL A C 1
ATOM 1942 O O . VAL A 1 241 ? -12.239 -4.722 4.972 1.00 93.38 241 VAL A O 1
ATOM 1945 N N . ALA A 1 242 ? -11.965 -3.061 6.453 1.00 94.38 242 ALA A N 1
ATOM 1946 C CA . ALA A 1 242 ? -11.167 -3.799 7.415 1.00 94.38 242 ALA A CA 1
ATOM 1947 C C . ALA A 1 242 ? -11.962 -4.018 8.705 1.00 94.38 242 ALA A C 1
ATOM 1949 O O . ALA A 1 242 ? -12.650 -3.117 9.193 1.00 94.38 242 ALA A O 1
ATOM 1950 N N . LEU A 1 243 ? -11.840 -5.213 9.274 1.00 94.06 243 LEU A N 1
ATOM 1951 C CA . LEU A 1 243 ? -12.404 -5.533 10.582 1.00 94.06 243 LEU A CA 1
ATOM 1952 C C . LEU A 1 243 ? -11.411 -5.161 11.682 1.00 94.06 243 LEU A C 1
ATOM 1954 O O . LEU A 1 243 ? -10.272 -5.623 11.674 1.00 94.06 243 LEU A O 1
ATOM 1958 N N . TRP A 1 244 ? -11.841 -4.358 12.653 1.00 93.12 244 TRP A N 1
ATOM 1959 C CA . TRP A 1 244 ? -10.967 -3.910 13.741 1.00 93.12 244 TRP A CA 1
ATOM 1960 C C . TRP A 1 244 ? -10.571 -5.026 14.714 1.00 93.12 244 TRP A C 1
ATOM 1962 O O . TRP A 1 244 ? -9.485 -4.979 15.285 1.00 93.12 244 TRP A O 1
ATOM 1972 N N . SER A 1 245 ? -11.433 -6.028 14.898 1.00 91.31 245 SER A N 1
ATOM 1973 C CA . SER A 1 245 ? -11.202 -7.135 15.831 1.00 91.31 245 SER A CA 1
ATOM 1974 C C . SER A 1 245 ? -10.080 -8.080 15.384 1.00 91.31 245 SER A C 1
ATOM 1976 O O . SER A 1 245 ? -9.356 -8.601 16.229 1.00 91.31 245 SER A O 1
ATOM 1978 N N . CYS A 1 246 ? -9.898 -8.278 14.073 1.00 91.69 246 CYS A N 1
ATOM 1979 C CA . CYS A 1 246 ? -8.947 -9.255 13.527 1.00 91.69 246 CYS A CA 1
ATOM 1980 C C . CYS A 1 246 ? -7.988 -8.729 12.450 1.00 91.69 246 CYS A C 1
ATOM 1982 O O . CYS A 1 246 ? -7.065 -9.442 12.056 1.00 91.69 246 CYS A O 1
ATOM 1984 N N . GLY A 1 247 ? -8.214 -7.526 11.918 1.00 92.00 247 GLY A N 1
ATOM 1985 C CA . GLY A 1 247 ? -7.388 -6.943 10.859 1.00 92.00 247 GLY A CA 1
ATOM 1986 C C . GLY A 1 247 ? -7.564 -7.583 9.477 1.00 92.00 247 GLY A C 1
ATOM 1987 O O . GLY A 1 247 ? -6.788 -7.296 8.567 1.00 92.00 247 GLY A O 1
ATOM 1988 N N . CYS A 1 248 ? -8.553 -8.460 9.275 1.00 92.94 248 CYS A N 1
ATOM 1989 C CA . CYS A 1 248 ? -8.848 -8.997 7.944 1.00 92.94 248 CYS A CA 1
ATOM 1990 C C . CYS A 1 248 ? -9.524 -7.938 7.064 1.00 92.94 248 CYS A C 1
ATOM 1992 O O . CYS A 1 248 ? -10.342 -7.150 7.544 1.00 92.94 248 CYS A O 1
ATOM 1994 N N . VAL A 1 249 ? -9.186 -7.946 5.774 1.00 93.94 249 VAL A N 1
ATOM 1995 C CA . VAL A 1 249 ? -9.690 -6.993 4.778 1.00 93.94 249 VAL A CA 1
ATOM 1996 C C . VAL A 1 249 ? -10.587 -7.712 3.778 1.00 93.94 249 VAL A C 1
ATOM 1998 O O . VAL A 1 249 ? -10.220 -8.763 3.250 1.00 93.94 249 VAL A O 1
ATOM 2001 N N . PHE A 1 250 ? -11.745 -7.119 3.504 1.00 93.81 250 PHE A N 1
ATOM 2002 C CA . PHE A 1 250 ? -12.750 -7.622 2.575 1.00 93.81 250 PHE A CA 1
ATOM 2003 C C . PHE A 1 250 ? -13.273 -6.499 1.682 1.00 93.81 250 PHE A C 1
ATOM 2005 O O . PHE A 1 250 ? -13.160 -5.319 2.008 1.00 93.81 250 PHE A O 1
ATOM 2012 N N . SER A 1 251 ? -13.870 -6.857 0.550 1.00 93.38 251 SER A N 1
ATOM 2013 C CA . SER A 1 251 ? -14.655 -5.908 -0.234 1.00 93.38 251 SER A CA 1
ATOM 2014 C C . SER A 1 251 ? -15.985 -5.613 0.472 1.00 93.38 251 SER A C 1
ATOM 2016 O O . SER A 1 251 ? -16.558 -6.475 1.142 1.00 93.38 251 SER A O 1
ATOM 2018 N N . GLU A 1 252 ? -16.513 -4.398 0.311 1.00 91.50 252 GLU A N 1
ATOM 2019 C CA . GLU A 1 252 ? -17.825 -4.031 0.871 1.00 91.50 252 GLU A CA 1
ATOM 2020 C C . GLU A 1 252 ? -18.951 -4.929 0.315 1.00 91.50 252 GLU A C 1
ATOM 2022 O O . GLU A 1 252 ? -19.921 -5.226 1.011 1.00 91.50 252 GLU A O 1
ATOM 2027 N N . ARG A 1 253 ? -18.792 -5.411 -0.927 1.00 91.56 253 ARG A N 1
ATOM 2028 C CA . ARG A 1 253 ? -19.710 -6.355 -1.585 1.00 91.56 253 ARG A CA 1
ATOM 2029 C C . ARG A 1 253 ? -19.809 -7.675 -0.817 1.00 91.56 253 ARG A C 1
ATOM 2031 O O . ARG A 1 253 ? -20.913 -8.084 -0.473 1.00 91.56 253 ARG A O 1
ATOM 2038 N N . ALA A 1 254 ? -18.666 -8.254 -0.439 1.00 91.19 254 ALA A N 1
ATOM 2039 C CA . ALA A 1 254 ? -18.616 -9.510 0.309 1.00 91.19 254 ALA A CA 1
ATOM 2040 C C . ALA A 1 254 ? -19.377 -9.427 1.643 1.00 91.19 254 ALA A C 1
ATOM 2042 O O . ALA A 1 254 ? -20.122 -10.339 2.002 1.00 91.19 254 ALA A O 1
ATOM 2043 N N . LEU A 1 255 ? -19.216 -8.315 2.372 1.00 89.44 255 LEU A N 1
ATOM 2044 C CA . LEU A 1 255 ? -19.895 -8.108 3.654 1.00 89.44 255 LEU A CA 1
ATOM 2045 C C . LEU A 1 255 ? -21.412 -7.950 3.487 1.00 89.44 255 LEU A C 1
ATOM 2047 O O . LEU A 1 255 ? -22.172 -8.510 4.277 1.00 89.44 255 LEU A O 1
ATOM 2051 N N . LYS A 1 256 ? -21.861 -7.236 2.445 1.00 89.06 256 LYS A N 1
ATOM 2052 C CA . LYS A 1 256 ? -23.293 -7.035 2.161 1.00 89.06 256 LYS A CA 1
ATOM 2053 C C . LYS A 1 256 ? -24.010 -8.318 1.749 1.00 89.06 256 LYS A C 1
ATOM 2055 O O . LYS A 1 256 ? -25.164 -8.504 2.129 1.00 89.06 256 LYS A O 1
ATOM 2060 N N . GLU A 1 257 ? -23.341 -9.176 0.986 1.00 89.12 257 GLU A N 1
ATOM 2061 C CA . GLU A 1 257 ? -23.897 -10.450 0.514 1.00 89.12 257 GLU A CA 1
ATOM 2062 C C . GLU A 1 257 ? -23.992 -11.477 1.644 1.00 89.12 257 GLU A C 1
ATOM 2064 O O . GLU A 1 257 ? -24.974 -12.205 1.748 1.00 89.12 257 GLU A O 1
ATOM 2069 N N . THR A 1 258 ? -22.994 -11.496 2.527 1.00 79.56 258 THR A N 1
ATOM 2070 C CA . THR A 1 258 ? -22.838 -12.578 3.499 1.00 79.56 258 THR A CA 1
ATOM 2071 C C . THR A 1 258 ? -23.601 -12.337 4.807 1.00 79.56 258 THR A C 1
ATOM 2073 O O . THR A 1 258 ? -24.046 -13.298 5.425 1.00 79.56 258 THR A O 1
ATOM 2076 N N . LYS A 1 259 ? -23.766 -11.076 5.252 1.00 82.00 259 LYS A N 1
ATOM 2077 C CA . LYS A 1 259 ? -24.483 -10.680 6.494 1.00 82.00 259 LYS A CA 1
ATOM 2078 C C . LYS A 1 259 ? -24.170 -11.536 7.738 1.00 82.00 259 LYS A C 1
ATOM 2080 O O . LYS A 1 259 ? -25.009 -11.687 8.622 1.00 82.00 259 LYS A O 1
ATOM 2085 N N . MET A 1 260 ? -22.968 -12.100 7.823 1.00 83.12 260 MET A N 1
ATOM 2086 C CA . MET A 1 260 ? -22.530 -12.863 8.989 1.00 83.12 260 MET A CA 1
ATOM 2087 C C . MET A 1 260 ? -21.832 -11.940 9.984 1.00 83.12 260 MET A C 1
ATOM 2089 O O . MET A 1 260 ? -21.044 -11.086 9.592 1.00 83.12 260 MET A O 1
ATOM 2093 N N . THR A 1 261 ? -22.061 -12.167 11.276 1.00 85.06 261 THR A N 1
ATOM 2094 C CA . THR A 1 261 ? -21.401 -11.462 12.396 1.00 85.06 261 THR A CA 1
ATOM 2095 C C . THR A 1 261 ? -20.012 -12.026 12.726 1.00 85.06 261 THR A C 1
ATOM 2097 O O . THR A 1 261 ? -19.398 -11.677 13.734 1.00 85.06 261 THR A O 1
ATOM 2100 N N . THR A 1 262 ? -19.513 -12.942 11.894 1.00 91.25 262 THR A N 1
ATOM 2101 C CA . THR A 1 262 ? -18.269 -13.689 12.101 1.00 91.25 262 THR A CA 1
ATOM 2102 C C . THR A 1 262 ? -17.366 -13.558 10.878 1.00 91.25 262 THR A C 1
ATOM 2104 O O . THR A 1 262 ? -17.830 -13.616 9.740 1.00 91.25 262 THR A O 1
ATOM 2107 N N . CYS A 1 263 ? -16.065 -13.351 11.096 1.00 89.62 263 CYS A N 1
ATOM 2108 C CA . CYS A 1 263 ? -15.101 -13.148 10.016 1.00 89.62 263 CYS A CA 1
ATOM 2109 C C . CYS A 1 263 ? -14.912 -14.411 9.158 1.00 89.62 263 CYS A C 1
ATOM 2111 O O . CYS A 1 263 ? -14.624 -15.486 9.676 1.00 89.62 263 CYS A O 1
ATOM 2113 N N . LEU A 1 264 ? -14.940 -14.246 7.833 1.00 86.06 264 LEU A N 1
ATOM 2114 C CA . LEU A 1 264 ? -14.789 -15.325 6.849 1.00 86.06 264 LEU A CA 1
ATOM 2115 C C . LEU A 1 264 ? -13.398 -15.978 6.808 1.00 86.06 264 LEU A C 1
ATOM 2117 O O . LEU A 1 264 ? -13.264 -17.097 6.328 1.00 86.06 264 LEU A O 1
ATOM 2121 N N . LYS A 1 265 ? -12.357 -15.288 7.288 1.00 89.00 265 LYS A N 1
ATOM 2122 C CA . LYS A 1 265 ? -10.966 -15.775 7.231 1.00 89.00 265 LYS A CA 1
ATOM 2123 C C . LYS A 1 265 ? -10.483 -16.364 8.556 1.00 89.00 265 LYS A C 1
ATOM 2125 O O . LYS A 1 265 ? -9.763 -17.352 8.554 1.00 89.00 265 LYS A O 1
ATOM 2130 N N . CYS A 1 266 ? -10.857 -15.754 9.680 1.00 88.12 266 CYS A N 1
ATOM 2131 C CA . CYS A 1 266 ? -10.345 -16.114 11.009 1.00 88.12 266 CYS A CA 1
ATOM 2132 C C . CYS A 1 266 ? -11.430 -16.504 12.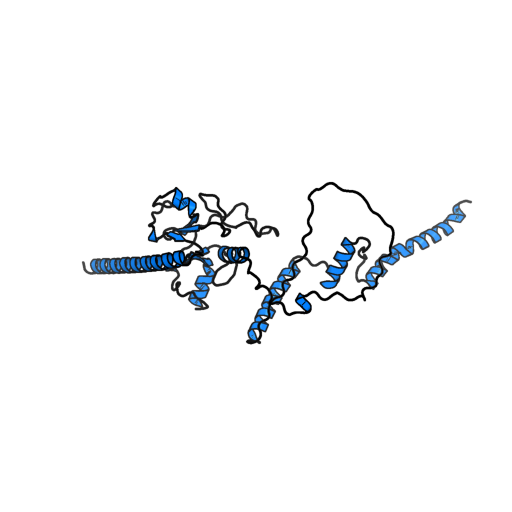018 1.00 88.12 266 CYS A C 1
ATOM 2134 O O . CYS A 1 266 ? -11.100 -16.756 13.169 1.00 88.12 266 CYS A O 1
ATOM 2136 N N . GLN A 1 267 ? -12.707 -16.524 11.616 1.00 88.38 267 GLN A N 1
ATOM 2137 C CA . GLN A 1 267 ? -13.844 -16.940 12.451 1.00 88.38 267 GLN A CA 1
ATOM 2138 C C . GLN A 1 267 ? -14.024 -16.148 13.761 1.00 88.38 267 GLN A C 1
ATOM 2140 O O . GLN A 1 267 ? -14.751 -16.554 14.660 1.00 88.38 267 GLN A O 1
ATOM 2145 N N . THR A 1 268 ? -13.402 -14.977 13.875 1.00 89.25 268 THR A N 1
ATOM 2146 C CA . THR A 1 268 ? -13.592 -14.077 15.015 1.00 89.25 268 THR A CA 1
ATOM 2147 C C . THR A 1 268 ? -14.905 -13.313 14.867 1.00 89.25 268 THR A C 1
ATOM 2149 O O . THR A 1 268 ? -15.167 -12.753 13.796 1.00 89.25 268 THR A O 1
ATOM 2152 N N . GLY A 1 269 ? -15.695 -13.240 15.939 1.00 91.62 269 GLY A N 1
ATOM 2153 C CA . GLY A 1 269 ? -16.876 -12.378 15.997 1.00 91.62 269 GLY A CA 1
ATOM 2154 C C . GLY A 1 269 ? -16.503 -10.900 15.850 1.00 91.62 269 GLY A C 1
ATOM 2155 O O . GLY A 1 269 ? -15.441 -10.466 16.309 1.00 91.62 269 GLY A O 1
ATOM 2156 N N . PHE A 1 270 ? -17.354 -10.130 15.181 1.00 91.62 270 PHE A N 1
ATOM 2157 C CA . PHE A 1 270 ? -17.204 -8.684 15.059 1.00 91.62 270 PHE A CA 1
ATOM 2158 C C . PHE A 1 270 ? -18.560 -7.988 15.162 1.00 91.62 270 PHE A C 1
ATOM 2160 O O . PHE A 1 270 ? -19.596 -8.549 14.810 1.00 91.62 270 PHE A O 1
ATOM 2167 N N . GLU A 1 271 ? -18.534 -6.747 15.636 1.00 90.69 271 GLU A N 1
ATOM 2168 C CA . GLU A 1 271 ? -19.703 -5.871 15.672 1.00 90.69 271 GLU A CA 1
ATOM 2169 C C . GLU A 1 271 ? -19.664 -4.877 14.506 1.00 90.69 271 GLU A C 1
ATOM 2171 O O . GLU A 1 271 ? -18.596 -4.548 13.985 1.00 90.69 271 GLU A O 1
ATOM 2176 N N . ASP A 1 272 ? -20.812 -4.300 14.147 1.00 87.50 272 ASP A N 1
ATOM 2177 C CA . ASP A 1 272 ? -20.890 -3.245 13.122 1.00 87.50 272 ASP A CA 1
ATOM 2178 C C . ASP A 1 272 ? -20.041 -2.016 13.481 1.00 87.50 272 ASP A C 1
ATOM 2180 O O . ASP A 1 272 ? -19.549 -1.289 12.613 1.00 87.50 272 ASP A O 1
ATOM 2184 N N . VAL A 1 273 ? -19.817 -1.801 14.782 1.00 89.56 273 VAL A N 1
ATOM 2185 C CA . VAL A 1 273 ? -18.938 -0.748 15.286 1.00 89.56 273 VAL A CA 1
ATOM 2186 C C . VAL A 1 273 ? -17.495 -0.999 14.876 1.00 89.56 273 VAL A C 1
ATOM 2188 O O . VAL A 1 273 ? -16.792 -0.012 14.697 1.00 89.56 273 VAL A O 1
ATOM 2191 N N . ASP A 1 274 ? -17.054 -2.248 14.682 1.00 90.38 274 ASP A N 1
ATOM 2192 C CA . ASP A 1 274 ? -15.682 -2.652 14.328 1.00 90.38 274 ASP A CA 1
ATOM 2193 C C . ASP A 1 274 ? -15.384 -2.598 12.824 1.00 90.38 274 ASP A C 1
ATOM 2195 O O . ASP A 1 274 ? -14.225 -2.670 12.409 1.00 90.38 274 ASP A O 1
ATOM 2199 N N . VAL A 1 275 ? -16.408 -2.372 12.008 1.00 92.12 275 VAL A N 1
ATOM 2200 C CA . VAL A 1 275 ? -16.307 -2.277 10.552 1.00 92.12 275 VAL A CA 1
ATOM 2201 C C . VAL A 1 275 ? -15.712 -0.918 10.150 1.00 92.12 275 VAL A C 1
ATOM 2203 O O . VAL A 1 275 ? -16.311 0.136 10.387 1.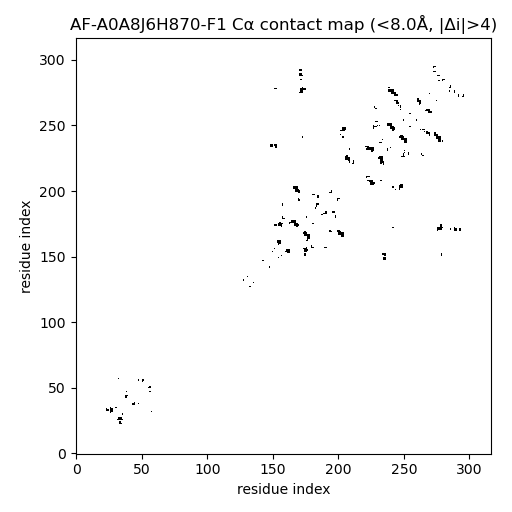00 92.12 275 VAL A O 1
ATOM 2206 N N . VAL A 1 276 ? -14.508 -0.926 9.563 1.00 93.44 276 VAL A N 1
ATOM 2207 C CA . VAL A 1 276 ? -13.781 0.268 9.086 1.00 93.44 276 VAL A CA 1
ATOM 2208 C C . VAL A 1 276 ? -13.720 0.289 7.569 1.00 93.44 276 VAL A C 1
ATOM 2210 O O . VAL A 1 276 ? -13.093 -0.579 6.975 1.00 93.44 276 VAL A O 1
ATOM 2213 N N . VAL A 1 277 ? -14.296 1.307 6.932 1.00 93.56 277 VAL A N 1
ATOM 2214 C CA . VAL A 1 277 ? -14.145 1.513 5.482 1.00 93.56 277 VAL A CA 1
ATOM 2215 C C . VAL A 1 277 ? -12.759 2.092 5.193 1.00 93.56 277 VAL A C 1
ATOM 2217 O O . VAL A 1 277 ? -12.375 3.093 5.795 1.00 93.56 277 VAL A O 1
ATOM 2220 N N . LEU A 1 278 ? -12.006 1.467 4.286 1.00 93.56 278 LEU A N 1
ATOM 2221 C CA . LEU A 1 278 ? -10.679 1.922 3.870 1.00 93.56 278 LEU A CA 1
ATOM 2222 C C . LEU A 1 278 ? -10.788 3.055 2.847 1.00 93.56 278 LEU A C 1
ATOM 2224 O O . LEU A 1 278 ? -11.593 2.967 1.922 1.00 93.56 278 LEU A O 1
ATOM 2228 N N . ASN A 1 279 ? -9.957 4.090 3.011 1.00 91.81 279 ASN A N 1
ATOM 2229 C CA . ASN A 1 279 ? -9.846 5.245 2.111 1.00 91.81 279 ASN A CA 1
ATOM 2230 C C . ASN A 1 279 ? -11.209 5.800 1.654 1.00 91.81 279 ASN A C 1
ATOM 2232 O O . ASN A 1 279 ? -11.481 5.936 0.462 1.00 91.81 279 ASN A O 1
ATOM 2236 N N . ALA A 1 280 ? -12.083 6.109 2.613 1.00 87.44 280 ALA A N 1
ATOM 2237 C CA . ALA A 1 280 ? -13.391 6.674 2.314 1.00 87.44 280 ALA A CA 1
ATOM 2238 C C . ALA A 1 280 ? -13.270 8.026 1.584 1.00 87.44 280 ALA A C 1
ATOM 2240 O O . ALA A 1 280 ? -12.596 8.942 2.060 1.00 87.44 280 ALA A O 1
ATOM 2241 N N . THR A 1 281 ? -13.936 8.143 0.433 1.00 83.94 281 THR A N 1
ATOM 2242 C CA . THR A 1 281 ? -13.984 9.373 -0.370 1.00 83.94 281 THR A CA 1
ATOM 2243 C C . THR A 1 281 ? -15.155 10.272 0.009 1.00 83.94 281 THR A C 1
ATOM 2245 O O . THR A 1 281 ? -15.048 11.487 -0.152 1.00 83.94 281 THR A O 1
ATOM 2248 N N . THR A 1 282 ? -16.258 9.710 0.521 1.00 88.69 282 THR A N 1
ATOM 2249 C CA . THR A 1 282 ? -17.419 10.510 0.922 1.00 88.69 282 THR A CA 1
ATOM 2250 C C . THR A 1 282 ? -17.213 11.088 2.316 1.00 88.69 282 THR A C 1
ATOM 2252 O O . THR A 1 282 ? -16.710 10.431 3.230 1.00 88.69 282 THR A O 1
ATOM 2255 N N . GLU A 1 283 ? -17.608 12.344 2.493 1.00 87.88 283 GLU A N 1
ATOM 2256 C CA . GLU A 1 283 ? -17.524 13.018 3.788 1.00 87.88 283 GLU A CA 1
ATOM 2257 C C . GLU A 1 283 ? -18.415 12.361 4.854 1.00 87.88 283 GLU A C 1
ATOM 2259 O O . GLU A 1 283 ? -18.068 12.364 6.036 1.00 87.88 283 GLU A O 1
ATOM 2264 N N . ASP A 1 284 ? -19.524 11.749 4.445 1.00 89.00 284 ASP A N 1
ATOM 2265 C CA . ASP A 1 284 ? -20.465 11.092 5.350 1.00 89.00 284 ASP A CA 1
ATOM 2266 C C . ASP A 1 284 ? -19.897 9.793 5.913 1.00 89.00 284 ASP A C 1
ATOM 2268 O O . ASP A 1 284 ? -20.007 9.538 7.116 1.00 89.00 284 ASP A O 1
ATOM 2272 N N . ASP A 1 285 ? -19.181 9.020 5.091 1.00 87.56 285 ASP A N 1
ATOM 2273 C CA . ASP A 1 285 ? -18.435 7.863 5.575 1.00 87.56 285 ASP A CA 1
ATOM 2274 C C . ASP A 1 285 ? -17.396 8.300 6.614 1.00 87.56 285 ASP A C 1
ATOM 2276 O O . ASP A 1 285 ? -17.297 7.688 7.675 1.00 87.56 285 ASP A O 1
ATOM 2280 N N . VAL A 1 286 ? -16.662 9.393 6.372 1.00 88.81 286 VAL A N 1
ATOM 2281 C CA . VAL A 1 286 ? -15.655 9.895 7.323 1.00 88.81 286 VAL A CA 1
ATOM 2282 C C . VAL A 1 286 ? -16.298 10.298 8.654 1.00 88.81 286 VAL A C 1
ATOM 2284 O O . VAL A 1 286 ? -15.769 9.940 9.707 1.00 88.81 286 VAL A O 1
ATOM 2287 N N . LYS A 1 287 ? -17.458 10.967 8.633 1.00 90.94 287 LYS A N 1
ATOM 2288 C CA . LYS A 1 287 ? -18.234 11.308 9.844 1.00 90.94 287 LYS A CA 1
ATOM 2289 C C . LYS A 1 287 ? -18.749 10.052 10.566 1.00 90.94 287 LYS A C 1
ATOM 2291 O O . LYS A 1 287 ? -18.718 9.960 11.796 1.00 90.94 287 LYS A O 1
ATOM 2296 N N . SER A 1 288 ? -19.189 9.040 9.822 1.00 89.62 288 SER A N 1
ATOM 2297 C CA . SER A 1 288 ? -19.584 7.753 10.407 1.00 89.62 288 SER A CA 1
ATOM 2298 C C . SER A 1 288 ? -18.389 7.035 11.054 1.00 89.62 288 SER A C 1
ATOM 2300 O O . SER A 1 288 ? -18.504 6.427 12.118 1.00 89.62 288 SER A O 1
ATOM 2302 N N . MET A 1 289 ? -17.196 7.168 10.471 1.00 89.94 289 MET A N 1
ATOM 2303 C CA . MET A 1 289 ? -15.990 6.542 10.996 1.00 89.94 289 MET A CA 1
ATOM 2304 C C . MET A 1 289 ? -15.436 7.265 12.222 1.00 89.94 289 MET A C 1
ATOM 2306 O O . MET A 1 289 ? -14.985 6.603 13.158 1.00 89.94 289 MET A O 1
ATOM 2310 N N . THR A 1 290 ? -15.507 8.598 12.279 1.00 90.88 290 THR A N 1
ATOM 2311 C CA . THR A 1 290 ? -15.128 9.355 13.483 1.00 90.88 290 THR A CA 1
ATOM 2312 C C . THR A 1 290 ? -16.032 8.999 14.662 1.00 90.88 290 THR A C 1
ATOM 2314 O O . THR A 1 290 ? -15.531 8.700 15.747 1.00 90.88 290 THR A O 1
ATOM 2317 N N . THR A 1 291 ? -17.348 8.929 14.446 1.00 92.12 291 THR A N 1
ATOM 2318 C CA . THR A 1 291 ? -18.310 8.541 15.492 1.00 92.12 291 THR A CA 1
ATOM 2319 C C . THR A 1 291 ? -18.081 7.107 15.985 1.00 92.12 291 THR A C 1
ATOM 2321 O O . THR A 1 291 ? -18.017 6.881 17.197 1.00 92.12 291 THR A O 1
ATOM 2324 N N . ARG A 1 292 ? -17.840 6.144 15.081 1.00 92.00 292 ARG A N 1
ATOM 2325 C CA . ARG A 1 292 ? -17.450 4.765 15.446 1.00 92.00 292 ARG A CA 1
ATOM 2326 C C . ARG A 1 292 ? -16.125 4.718 16.208 1.00 92.00 292 ARG A C 1
ATOM 2328 O O . ARG A 1 292 ? -16.022 4.032 17.223 1.00 92.00 292 ARG A O 1
ATOM 2335 N N . MET A 1 293 ? -15.116 5.474 15.777 1.00 88.88 293 MET A N 1
ATOM 2336 C CA . MET A 1 293 ? -13.814 5.553 16.450 1.00 88.88 293 MET A CA 1
ATOM 2337 C C . MET A 1 293 ? -13.945 6.076 17.887 1.00 88.88 293 MET A C 1
ATOM 2339 O O . MET A 1 293 ? -13.335 5.536 18.815 1.00 88.88 293 MET A O 1
ATOM 2343 N N . GLU A 1 294 ? -14.758 7.108 18.097 1.00 89.56 294 GLU A N 1
ATOM 2344 C CA . GLU A 1 294 ? -15.044 7.638 19.428 1.00 89.56 294 GLU A CA 1
ATOM 2345 C C . GLU A 1 294 ? -15.815 6.644 20.298 1.00 89.56 294 GLU A C 1
ATOM 2347 O O . GLU A 1 294 ? -15.492 6.496 21.481 1.00 89.56 294 GLU A O 1
ATOM 2352 N N . ALA A 1 295 ? -16.788 5.928 19.728 1.00 89.31 295 ALA A N 1
ATOM 2353 C CA . ALA A 1 295 ? -17.510 4.865 20.423 1.00 89.31 295 ALA A CA 1
ATOM 2354 C C . ALA A 1 295 ? -16.552 3.759 20.900 1.00 89.31 295 ALA A C 1
ATOM 2356 O O . ALA A 1 295 ? -16.551 3.417 22.085 1.00 89.31 295 ALA A O 1
ATOM 2357 N N . ARG A 1 296 ? -15.636 3.292 20.039 1.00 86.50 296 ARG A N 1
ATOM 2358 C CA . ARG A 1 296 ? -14.604 2.302 20.410 1.00 86.50 296 ARG A CA 1
ATOM 2359 C C . ARG A 1 296 ? -13.698 2.803 21.534 1.00 86.50 296 ARG A C 1
ATOM 2361 O O . ARG A 1 296 ? -13.399 2.067 22.476 1.00 86.50 296 ARG A O 1
ATOM 2368 N N . ARG A 1 297 ? -13.284 4.073 21.485 1.00 87.88 297 ARG A N 1
ATOM 2369 C CA . ARG A 1 297 ? -12.473 4.695 22.548 1.00 87.88 297 ARG A CA 1
ATOM 2370 C C . ARG A 1 297 ? -13.217 4.757 23.880 1.00 87.88 297 ARG A C 1
ATOM 2372 O O . ARG A 1 297 ? -12.621 4.471 24.922 1.00 87.88 297 ARG A O 1
ATOM 2379 N N . LYS A 1 298 ? -14.510 5.095 23.861 1.00 89.06 298 LYS A N 1
ATOM 2380 C CA . LYS A 1 298 ? -15.370 5.098 25.054 1.00 89.06 298 LYS A CA 1
ATOM 2381 C C . LYS A 1 298 ? -15.524 3.682 25.622 1.00 89.06 298 LYS A C 1
ATOM 2383 O O . LYS A 1 298 ? -15.312 3.508 26.822 1.00 89.06 298 LYS A O 1
ATOM 2388 N N . ASN A 1 299 ? -15.779 2.682 24.778 1.00 87.81 299 ASN A N 1
ATOM 2389 C CA . ASN A 1 299 ? -15.918 1.280 25.192 1.00 87.81 299 ASN A CA 1
ATOM 2390 C C . ASN A 1 299 ? -14.623 0.737 25.810 1.00 87.81 299 ASN A C 1
ATOM 2392 O O . ASN A 1 299 ? -14.652 0.166 26.897 1.00 87.81 299 ASN A O 1
ATOM 2396 N N . LYS A 1 300 ? -13.464 1.027 25.209 1.00 85.25 300 LYS A N 1
ATOM 2397 C CA . LYS A 1 300 ? -12.154 0.649 25.764 1.00 85.25 300 LYS A CA 1
ATOM 2398 C C . LYS A 1 300 ? -11.866 1.316 27.110 1.00 85.25 300 LYS A C 1
ATOM 2400 O O . LYS A 1 300 ? -11.287 0.707 28.003 1.00 85.25 300 LYS A O 1
ATOM 2405 N N . LYS A 1 301 ? -12.273 2.577 27.288 1.00 87.12 301 LYS A N 1
ATOM 2406 C CA . LYS A 1 301 ? -12.125 3.272 28.576 1.00 87.12 301 LYS A CA 1
ATOM 2407 C C . LYS A 1 301 ? -13.034 2.668 29.651 1.00 87.12 301 LYS A C 1
ATOM 2409 O O . LYS A 1 301 ? -12.621 2.612 30.808 1.00 87.12 301 LYS A O 1
ATOM 2414 N N . ARG A 1 302 ? -14.243 2.225 29.286 1.00 88.81 302 ARG A N 1
ATOM 2415 C CA . ARG A 1 302 ? -15.161 1.510 30.189 1.00 88.81 302 ARG A CA 1
ATOM 2416 C C . ARG A 1 302 ? -14.585 0.157 30.607 1.00 88.81 302 ARG A C 1
ATOM 2418 O O . ARG A 1 302 ? -14.418 -0.052 31.804 1.00 88.81 302 ARG A O 1
ATOM 2425 N N . SER A 1 303 ? -14.140 -0.669 29.657 1.00 83.31 303 SER A N 1
ATOM 2426 C CA . SER A 1 303 ? -13.575 -1.992 29.965 1.00 83.31 303 SER A CA 1
ATOM 2427 C C . SER A 1 303 ? -12.312 -1.919 30.832 1.00 83.31 303 SER A C 1
ATOM 2429 O O . SER A 1 303 ? -12.147 -2.703 31.765 1.00 83.31 303 SER A O 1
ATOM 2431 N N . VAL A 1 304 ? -11.445 -0.922 30.611 1.00 87.12 304 VAL A N 1
ATOM 2432 C CA . VAL A 1 304 ? -10.279 -0.683 31.481 1.00 87.12 304 VAL A CA 1
ATOM 2433 C C . VAL A 1 304 ? -10.706 -0.282 32.897 1.00 87.12 304 VAL A C 1
ATOM 2435 O O . VAL A 1 304 ? -10.133 -0.776 33.866 1.00 87.12 304 VAL A O 1
ATOM 2438 N N . ARG A 1 305 ? -11.711 0.594 33.049 1.00 88.50 305 ARG A N 1
ATOM 2439 C CA . ARG A 1 305 ? -12.221 1.002 34.372 1.00 88.50 305 ARG A CA 1
ATOM 2440 C C . ARG A 1 305 ? -12.822 -0.177 35.134 1.00 88.50 305 ARG A C 1
ATOM 2442 O O . ARG A 1 305 ? -12.504 -0.351 36.306 1.00 88.50 305 ARG A O 1
ATOM 2449 N N . GLU A 1 306 ? -13.633 -0.993 34.472 1.00 87.88 306 GLU A N 1
ATOM 2450 C CA . GLU A 1 306 ? -14.231 -2.200 35.055 1.00 87.88 306 GLU A CA 1
ATOM 2451 C C . GLU A 1 306 ? -13.160 -3.209 35.489 1.00 87.88 306 GLU A C 1
ATOM 2453 O O . GLU A 1 306 ? -13.206 -3.718 36.611 1.00 87.88 306 GLU A O 1
ATOM 2458 N N . GLY A 1 307 ? -12.130 -3.420 34.661 1.00 82.31 307 GLY A N 1
ATOM 2459 C CA . GLY A 1 307 ? -10.984 -4.262 35.011 1.00 82.31 307 GLY A CA 1
ATOM 2460 C C . GLY A 1 307 ? -10.221 -3.765 36.247 1.00 82.31 307 GLY A C 1
ATOM 2461 O O . GLY A 1 307 ? -9.866 -4.561 37.117 1.00 82.31 307 GLY A O 1
ATOM 2462 N N . VAL A 1 308 ? -10.019 -2.448 36.377 1.00 84.12 308 VAL A N 1
ATOM 2463 C CA . VAL A 1 308 ? -9.356 -1.845 37.551 1.00 84.12 308 VAL A CA 1
ATOM 2464 C C . VAL A 1 308 ? -10.196 -2.008 38.821 1.00 84.12 308 VAL A C 1
ATOM 2466 O O . VAL A 1 308 ? -9.644 -2.328 39.874 1.00 84.12 308 VAL A O 1
ATOM 2469 N N . VAL A 1 309 ? -11.518 -1.825 38.739 1.00 84.25 309 VAL A N 1
ATOM 2470 C CA . VAL A 1 309 ? -12.430 -2.028 39.880 1.00 84.25 309 VAL A CA 1
ATOM 2471 C C . VAL A 1 309 ? -12.409 -3.488 40.336 1.00 84.25 309 VAL A C 1
ATOM 2473 O O . VAL A 1 309 ? -12.264 -3.752 41.530 1.00 84.25 309 VAL A O 1
ATOM 2476 N N . LYS A 1 310 ? -12.468 -4.442 39.396 1.00 82.31 310 LYS A N 1
ATOM 2477 C CA . LYS A 1 310 ? -12.391 -5.877 39.704 1.00 82.31 310 LYS A CA 1
ATOM 2478 C C . LYS A 1 310 ? -11.059 -6.241 40.369 1.00 82.31 310 LYS A C 1
ATOM 2480 O O . LYS A 1 310 ? -11.057 -6.927 41.384 1.00 82.31 310 LYS A O 1
ATOM 2485 N N . CYS A 1 311 ? -9.942 -5.717 39.863 1.00 73.06 311 CYS A N 1
ATOM 2486 C CA . CYS A 1 311 ? -8.612 -5.965 40.426 1.00 73.06 311 CYS A CA 1
ATOM 2487 C C . CYS A 1 311 ? -8.447 -5.391 41.848 1.00 73.06 311 CYS A C 1
ATOM 2489 O O . CYS A 1 311 ? -7.841 -6.032 42.702 1.00 73.06 311 CYS A O 1
ATOM 2491 N N . LYS A 1 312 ? -9.035 -4.221 42.150 1.00 79.12 312 LYS A N 1
ATOM 2492 C CA . LYS A 1 312 ? -9.047 -3.675 43.521 1.00 79.12 312 LYS A CA 1
ATOM 2493 C C . LYS A 1 312 ? -9.871 -4.528 44.484 1.00 79.12 312 LYS A C 1
ATOM 2495 O O . LYS A 1 312 ? -9.452 -4.708 45.618 1.00 79.12 312 LYS A O 1
ATOM 2500 N N . LYS A 1 313 ? -11.002 -5.079 44.035 1.00 74.12 313 LYS A N 1
ATOM 2501 C CA . LYS A 1 313 ? -11.867 -5.926 44.871 1.00 74.12 313 LYS A CA 1
ATOM 2502 C C . LYS A 1 313 ? -11.206 -7.263 45.239 1.00 74.12 313 LYS A C 1
ATOM 2504 O O . LYS A 1 313 ? -11.424 -7.749 46.336 1.00 74.12 313 LYS A O 1
ATOM 2509 N N . VAL A 1 314 ? -10.356 -7.801 44.360 1.00 77.19 314 VAL A N 1
ATOM 2510 C CA . VAL A 1 314 ? -9.567 -9.029 44.599 1.00 77.19 314 VAL A CA 1
ATOM 2511 C C . VAL A 1 314 ? -8.387 -8.809 45.558 1.00 77.19 314 VAL A C 1
ATOM 2513 O O . VAL A 1 314 ? -7.907 -9.764 46.141 1.00 77.19 314 VAL A O 1
ATOM 2516 N N . LYS A 1 315 ? -7.901 -7.573 45.746 1.00 67.06 315 LYS A N 1
ATOM 2517 C CA . LYS A 1 315 ? -6.786 -7.276 46.672 1.00 67.06 315 LYS A CA 1
ATOM 2518 C C . LYS A 1 315 ? -7.218 -6.973 48.112 1.00 67.06 315 LYS A C 1
ATOM 2520 O O . LYS A 1 315 ? -6.354 -6.769 48.956 1.00 67.06 315 LYS A O 1
ATOM 2525 N N . VAL A 1 316 ? -8.521 -6.849 48.365 1.00 65.69 316 VAL A N 1
ATOM 2526 C CA . VAL A 1 316 ? -9.089 -6.451 49.670 1.00 65.69 316 VAL A CA 1
ATOM 2527 C C . VAL A 1 316 ? -9.859 -7.605 50.335 1.00 65.69 316 VAL A C 1
ATOM 2529 O O . VAL A 1 316 ? -10.241 -7.483 51.493 1.00 65.69 316 VAL A O 1
ATOM 2532 N N . GLY A 1 317 ? -10.075 -8.716 49.624 1.00 48.31 317 GLY A N 1
ATOM 2533 C CA . GLY A 1 317 ? -10.590 -9.974 50.176 1.00 48.31 317 GLY A CA 1
ATOM 2534 C C . GLY A 1 317 ? -9.495 -11.024 50.192 1.00 48.31 317 GLY A C 1
ATOM 2535 O O . GLY A 1 317 ? -9.538 -11.870 51.105 1.00 48.31 317 GLY A O 1
#

Solvent-accessible surface area (backbone atoms only — not comparable to full-atom values): 19796 Å² total; per-residue (Å²): 120,85,69,75,53,49,66,60,50,52,53,53,51,49,65,66,47,47,63,65,64,47,48,37,62,52,34,25,73,75,71,75,36,63,70,83,83,73,60,85,46,72,66,45,36,53,50,45,56,50,34,53,72,76,48,64,67,86,62,84,79,58,78,72,57,59,56,53,52,53,55,47,52,52,48,51,50,53,51,50,64,72,75,48,96,70,84,88,79,88,83,86,82,87,78,83,86,85,85,84,85,88,82,92,82,85,86,81,81,88,79,88,83,83,89,78,80,91,72,93,68,94,84,72,81,79,78,74,52,69,69,77,78,37,90,62,80,74,76,75,82,74,75,59,66,66,60,55,35,45,45,63,65,44,25,14,77,78,79,70,40,73,65,46,89,63,36,26,34,39,57,67,18,49,46,32,30,50,68,60,51,53,51,26,67,74,68,66,48,86,68,62,94,82,61,87,51,80,85,51,45,40,59,50,59,74,42,72,30,88,85,49,64,98,81,60,97,80,58,88,80,64,35,62,32,31,21,86,84,77,67,46,60,55,56,60,87,58,64,36,30,34,35,62,81,76,17,44,53,40,42,51,64,58,55,69,75,62,74,62,59,47,41,93,86,76,66,47,69,56,55,82,69,37,58,29,52,40,69,60,84,49,71,65,55,48,54,53,27,50,54,33,40,51,50,53,54,52,52,52,52,48,55,53,50,53,52,52,53,53,54,54,58,66,74,76,110

Radius of gyration: 33.92 Å; Cα contacts (8 Å, |Δi|>4): 272; chains: 1; bounding box: 81×55×117 Å

Nearest PDB structures (foldseek):
  8c6j-assembly1_CN  TM=7.625E-01  e=4.587E-04  Homo sapiens
  4s3o-assembly2_B  TM=5.537E-01  e=7.268E-02  Homo sapiens
  8grm-assembly1_N  TM=5.064E-01  e=9.446E-01  Homo sapiens

Mean predicted aligned error: 17.95 Å